Protein AF-A0AAE1LMR9-F1 (a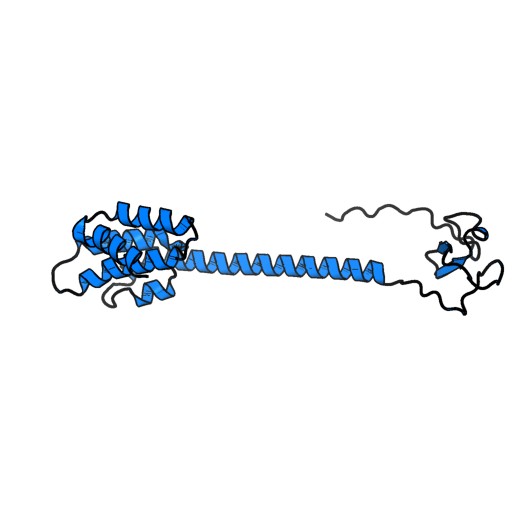fdb_monomer_lite)

pLDDT: mean 80.55, std 13.96, range [34.75, 98.44]

Organism: NCBI:txid407009

Foldseek 3Di:
DCPLLVVLLCCVPVVVPLVVLVVVLVVVCVVPPPDHSQVSLLSNLLSLLVVVVPDDDPPVSVVSSLVSLLVCLLRHDPVSNVVSDDPPDDVVSCVNSVVSNVVNVVVVVVVVVVVVVVVVVVVVVVVVVVCVVVVDDDDQDQPDAQPQPRHGDPDPAWQAAPVRHIHHPVSDPDNQADPVPRDGNPDPPDPDPDD

Radius of gyration: 35.27 Å; chains: 1; bounding box: 63×37×93 Å

Sequence (195 aa):
MGDHEKALNIFATQLKDFKGAEDYCVRNGKRKENYSYNNLLHSLLAIYLTSDLSGGKNDEFLVPALDLLNSHATEIDPVKAIEIIPAHWSVSVLETFLRGALRSSMHKFRSTKMEKSLTKADSIQKAETLYTLEKHPLKLVQSNYCCVCKKPFTDLKFAWYPNDVVTHVECGRLENVCPLTGHCFSLQKSLQPRS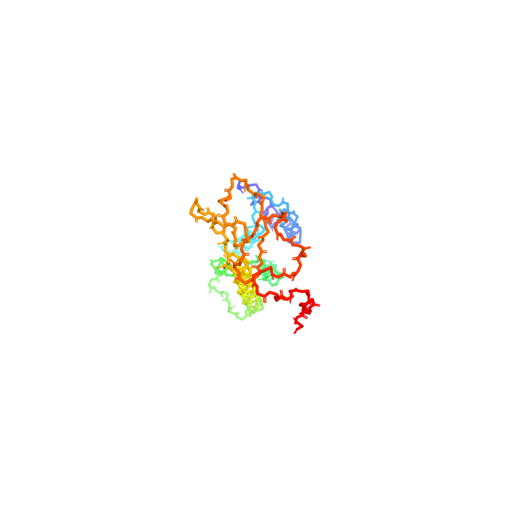

Secondary structure (DSSP, 8-state):
-HHHHHHHHIIIIIS--HHHHHHHHHHHHHT-SSS-HHHHHHHHHHHHHHGGGGSS--HHHHHHHHHHHHHTTTTS-HHHHHHHS-TTS-GGGGHHHHHHHHHHHHHHHHHHHHHHHHHHHHHHHHHHHHHHHHSS-----TT-B-TTT--B--SS-EEE-TTS-EEEGGG-SSTTB-TTT--B-----------

InterPro domains:
  IPR019453 Vacuolar sorting protein 39/Transforming growth factor beta receptor-associated zinc finger domain [PF10367] (143-171)
  IPR032914 Vam6/VPS39/TRAP1 family [PTHR12894] (1-173)

Structure (mmCIF, N/CA/C/O backbone):
data_AF-A0AAE1LMR9-F1
#
_entry.id   AF-A0AAE1LMR9-F1
#
loop_
_atom_site.group_PDB
_atom_site.id
_atom_site.type_symbol
_atom_site.label_atom_id
_atom_site.label_alt_id
_atom_site.label_comp_id
_atom_site.label_asym_id
_atom_site.label_entity_id
_atom_site.label_seq_id
_atom_site.pdbx_PDB_ins_code
_atom_site.Cartn_x
_atom_site.Cartn_y
_atom_site.Cartn_z
_atom_site.occupancy
_atom_site.B_iso_or_equiv
_atom_site.auth_seq_id
_atom_site.auth_comp_id
_atom_site.auth_asym_id
_atom_site.auth_atom_id
_atom_site.pdbx_PDB_model_num
ATOM 1 N N . MET A 1 1 ? -2.515 18.353 18.213 1.00 51.19 1 MET A N 1
ATOM 2 C CA . MET A 1 1 ? -2.606 16.930 18.611 1.00 51.19 1 MET A CA 1
ATOM 3 C C . MET A 1 1 ? -3.858 16.676 19.451 1.00 51.19 1 MET A C 1
ATOM 5 O O . MET A 1 1 ? -4.666 15.857 19.051 1.00 51.19 1 MET A O 1
ATOM 9 N N . GLY A 1 2 ? -4.085 17.410 20.549 1.00 63.66 2 GLY A N 1
ATOM 10 C CA . GLY A 1 2 ? -5.177 17.101 21.489 1.00 63.66 2 GLY A CA 1
ATOM 11 C C . GLY A 1 2 ? -6.617 17.417 21.052 1.00 63.66 2 GLY A C 1
ATOM 12 O O . GLY A 1 2 ? -7.539 16.934 21.696 1.00 63.66 2 GLY A O 1
ATOM 13 N N . ASP A 1 3 ? -6.857 18.203 19.998 1.00 76.44 3 ASP A N 1
ATOM 14 C CA . ASP A 1 3 ? -8.231 18.639 19.679 1.00 76.44 3 ASP A CA 1
ATOM 15 C C . ASP A 1 3 ? -9.082 17.532 19.036 1.00 76.44 3 ASP A C 1
ATOM 17 O O . ASP A 1 3 ? -10.270 17.425 19.336 1.00 76.44 3 ASP A O 1
ATOM 21 N N . HIS A 1 4 ? -8.474 16.654 18.227 1.00 82.56 4 HIS A N 1
ATOM 22 C CA . HIS A 1 4 ? -9.161 15.479 17.676 1.00 82.56 4 HIS A CA 1
ATOM 23 C C . HIS A 1 4 ? -9.433 14.423 18.750 1.00 82.56 4 HIS A C 1
ATOM 25 O O . HIS A 1 4 ? -10.531 13.883 18.792 1.00 82.56 4 HIS A O 1
ATOM 31 N N . GLU A 1 5 ? -8.483 14.167 19.654 1.00 80.06 5 GLU A N 1
ATOM 32 C CA . GLU A 1 5 ? -8.703 13.252 20.783 1.00 80.06 5 GLU A CA 1
ATOM 33 C C . GLU A 1 5 ? -9.804 13.749 21.715 1.00 80.06 5 GLU A C 1
ATOM 35 O O . GLU A 1 5 ? -10.668 12.968 22.097 1.00 80.06 5 GLU A O 1
ATOM 40 N N . LYS A 1 6 ? -9.830 15.048 22.042 1.00 82.19 6 LYS A N 1
ATOM 41 C CA . LYS A 1 6 ? -10.912 15.637 22.844 1.00 82.19 6 LYS A CA 1
ATOM 42 C C . LYS A 1 6 ? -12.264 15.489 22.153 1.00 82.19 6 LYS A C 1
ATOM 44 O O . LYS A 1 6 ? -13.226 15.104 22.807 1.00 82.19 6 LYS A O 1
ATOM 49 N N . ALA A 1 7 ? -12.334 15.763 20.849 1.00 84.56 7 ALA A N 1
ATOM 50 C CA . ALA A 1 7 ? -13.564 15.597 20.082 1.00 84.56 7 ALA A CA 1
ATOM 51 C C . ALA A 1 7 ? -14.041 14.136 20.097 1.00 84.56 7 ALA A C 1
ATOM 53 O O . ALA A 1 7 ? -15.192 13.878 20.438 1.00 84.56 7 ALA A O 1
ATOM 54 N N . LEU A 1 8 ? -13.151 13.181 19.803 1.00 85.44 8 LEU A N 1
ATOM 55 C CA . LEU A 1 8 ? -13.466 11.749 19.834 1.00 85.44 8 LEU A CA 1
ATOM 56 C C . LEU A 1 8 ? -13.873 11.282 21.236 1.00 85.44 8 LEU A C 1
ATOM 58 O O . LEU A 1 8 ? -14.806 10.497 21.368 1.00 85.44 8 LEU A O 1
ATOM 62 N N . ASN A 1 9 ? -13.230 11.801 22.283 1.00 83.25 9 ASN A N 1
ATOM 63 C CA . ASN A 1 9 ? -13.573 11.484 23.664 1.00 83.25 9 ASN A CA 1
ATOM 64 C C . ASN A 1 9 ? -14.974 12.004 24.023 1.00 83.25 9 ASN A C 1
ATOM 66 O O . ASN A 1 9 ? -15.758 11.267 24.609 1.00 83.25 9 ASN A O 1
ATOM 70 N N . ILE A 1 10 ? -15.344 13.219 23.601 1.00 82.62 10 ILE A N 1
ATOM 71 C CA . ILE A 1 10 ? -16.706 13.753 23.782 1.00 82.62 10 ILE A CA 1
ATOM 72 C C . ILE A 1 10 ? -17.736 12.872 23.058 1.00 82.62 10 ILE A C 1
ATOM 74 O O . ILE A 1 10 ? -18.741 12.497 23.664 1.00 82.62 10 ILE A O 1
ATOM 78 N N . PHE A 1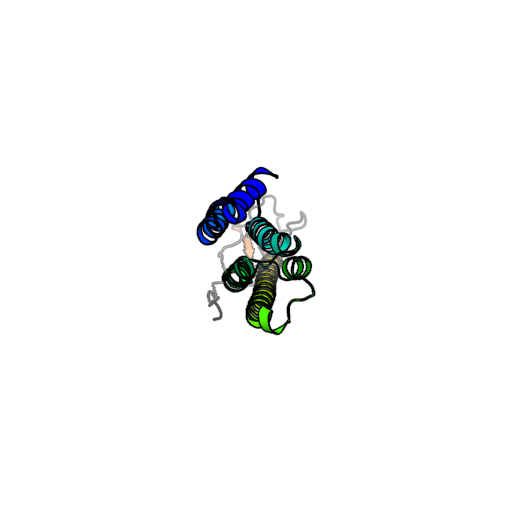 11 ? -17.482 12.495 21.800 1.00 81.25 11 PHE A N 1
ATOM 79 C CA . PHE A 1 11 ? -18.382 11.608 21.051 1.00 81.25 11 PHE A CA 1
ATOM 80 C C . PHE A 1 11 ? -18.558 10.247 21.735 1.00 81.25 11 PHE A C 1
ATOM 82 O O . PHE A 1 11 ? -19.686 9.787 21.909 1.00 81.25 11 PHE A O 1
ATOM 89 N N . ALA A 1 12 ? -17.455 9.634 22.167 1.00 78.94 12 ALA A N 1
ATOM 90 C CA . ALA A 1 12 ? -17.449 8.306 22.766 1.00 78.94 12 ALA A CA 1
ATOM 91 C C . ALA A 1 12 ? -18.042 8.275 24.183 1.00 78.94 12 ALA A C 1
ATOM 93 O O . ALA A 1 12 ? -18.850 7.404 24.489 1.00 78.94 12 ALA A O 1
ATOM 94 N N . THR A 1 13 ? -17.650 9.208 25.055 1.00 76.00 13 THR A N 1
ATOM 95 C CA . THR A 1 13 ? -17.966 9.134 26.492 1.00 76.00 13 THR A CA 1
ATOM 96 C C . THR A 1 13 ? -19.176 9.971 26.891 1.00 76.00 13 THR A C 1
ATOM 98 O O . THR A 1 13 ? -19.989 9.511 27.688 1.00 76.00 13 THR A O 1
ATOM 101 N N . GLN A 1 14 ? -19.320 11.185 26.347 1.00 73.88 14 GLN A N 1
ATOM 102 C CA . GLN A 1 14 ? -20.383 12.116 26.747 1.00 73.88 14 GLN A CA 1
ATOM 103 C C . GLN A 1 14 ? -21.646 11.952 25.903 1.00 73.88 14 GLN A C 1
ATOM 105 O O . GLN A 1 14 ? -22.749 12.008 26.439 1.00 73.88 14 GLN A O 1
ATOM 110 N N . LEU A 1 15 ? -21.489 11.758 24.590 1.00 75.06 15 LEU A N 1
ATOM 111 C CA . LEU A 1 15 ? -22.612 11.645 23.655 1.00 75.06 15 LEU A CA 1
ATOM 112 C C . LEU A 1 15 ? -23.042 10.195 23.404 1.00 75.06 15 LEU A C 1
ATOM 114 O O . LEU A 1 15 ? -24.155 9.985 22.927 1.00 75.06 15 LEU A O 1
ATOM 118 N N . LYS A 1 16 ? -22.181 9.213 23.717 1.00 78.31 16 LYS A N 1
ATOM 119 C CA . LYS A 1 16 ? -22.364 7.786 23.382 1.00 78.31 16 LYS A CA 1
ATOM 120 C C . LYS A 1 16 ? -22.758 7.569 21.911 1.00 78.31 16 LYS A C 1
ATOM 122 O O . LYS A 1 16 ? -23.473 6.629 21.571 1.00 78.31 16 LYS A O 1
ATOM 127 N N . ASP A 1 17 ? -22.294 8.456 21.032 1.00 83.94 17 ASP A N 1
ATOM 128 C CA . ASP A 1 17 ? -22.595 8.428 19.605 1.00 83.94 17 ASP A CA 1
ATOM 129 C C . ASP A 1 17 ? -21.430 7.784 18.852 1.00 83.94 17 ASP A C 1
ATOM 131 O O . ASP A 1 17 ? -20.497 8.445 18.387 1.00 83.94 17 ASP A O 1
ATOM 135 N N . PHE A 1 18 ? -21.475 6.454 18.774 1.00 83.19 18 PHE A N 1
ATOM 136 C CA . PHE A 1 18 ? -20.443 5.649 18.122 1.00 83.19 18 PHE A CA 1
ATOM 137 C C . PHE A 1 18 ? -20.386 5.902 16.610 1.00 83.19 18 PHE A C 1
ATOM 139 O O . PHE A 1 18 ? -19.303 6.058 16.048 1.00 83.19 18 PHE A O 1
ATOM 146 N N . LYS A 1 19 ? -21.548 6.053 15.959 1.00 85.00 19 LYS A N 1
ATOM 147 C CA . LYS A 1 19 ? -21.608 6.346 14.520 1.00 85.00 19 LYS A CA 1
ATOM 148 C C . LYS A 1 19 ? -21.123 7.752 14.194 1.00 85.00 19 LYS A C 1
ATOM 150 O O . LYS A 1 19 ? -20.381 7.928 13.232 1.00 85.00 19 LYS A O 1
ATOM 155 N N . GLY A 1 20 ? -21.469 8.741 15.016 1.00 85.38 20 GLY A N 1
ATOM 156 C CA . GLY A 1 20 ? -20.947 10.099 14.873 1.00 85.38 20 GLY A CA 1
ATOM 157 C C . GLY A 1 20 ? -19.420 10.160 14.990 1.00 85.38 20 GLY A C 1
ATOM 158 O O . GLY A 1 20 ? -18.774 10.911 14.253 1.00 85.38 20 GLY A O 1
ATOM 159 N N . ALA A 1 21 ? -18.827 9.333 15.859 1.00 87.00 21 ALA A N 1
ATOM 160 C CA . ALA A 1 21 ? -17.375 9.219 15.988 1.00 87.00 21 ALA A CA 1
ATOM 161 C C . ALA A 1 21 ? -16.715 8.616 14.731 1.00 87.00 21 ALA A C 1
ATOM 163 O O . ALA A 1 21 ? -15.699 9.134 14.258 1.00 87.00 21 ALA A O 1
ATOM 164 N N . GLU A 1 22 ? -17.306 7.570 14.149 1.00 86.75 22 GLU A N 1
ATOM 165 C CA . GLU A 1 22 ? -16.841 6.978 12.887 1.00 86.75 22 GLU A CA 1
ATOM 166 C C . GLU A 1 22 ? -16.927 7.970 11.724 1.00 86.75 22 GLU A C 1
ATOM 168 O O . GLU A 1 22 ? -15.947 8.181 11.000 1.00 86.75 22 GLU A O 1
ATOM 173 N N . ASP A 1 23 ? -18.065 8.651 11.583 1.00 87.75 23 ASP A N 1
ATOM 174 C CA . ASP A 1 23 ? -18.277 9.668 10.553 1.00 87.75 23 ASP A CA 1
ATOM 175 C C . ASP A 1 23 ? -17.280 10.823 10.686 1.00 87.75 23 ASP A C 1
ATOM 177 O O . ASP A 1 23 ? -16.785 11.352 9.682 1.00 87.75 23 ASP A O 1
ATOM 181 N N . TYR A 1 24 ? -16.928 11.203 11.917 1.00 87.44 24 TYR A N 1
ATOM 182 C CA . TYR A 1 24 ? -15.875 12.179 12.177 1.00 87.44 24 TYR A CA 1
ATOM 183 C C . TYR A 1 24 ? -14.516 11.691 11.658 1.00 87.44 24 TYR A C 1
ATOM 185 O O . TYR A 1 24 ? -13.831 12.434 10.941 1.00 87.44 24 TYR A O 1
ATOM 193 N N . CYS A 1 25 ? -14.143 10.439 11.949 1.00 86.69 25 CYS A N 1
ATOM 194 C CA . CYS A 1 25 ? -12.913 9.838 11.434 1.00 86.69 25 CYS A CA 1
ATOM 195 C C . CYS A 1 25 ? -12.904 9.806 9.901 1.00 86.69 25 CYS A C 1
ATOM 197 O O . CYS A 1 25 ? -11.908 10.195 9.288 1.00 86.69 25 CYS A O 1
ATOM 199 N N . VAL A 1 26 ? -14.009 9.412 9.259 1.00 85.56 26 VAL A N 1
ATOM 200 C CA . VAL A 1 26 ? -14.121 9.354 7.791 1.00 85.56 26 VAL A CA 1
ATOM 201 C C . VAL A 1 26 ? -14.003 10.745 7.166 1.00 85.56 26 VAL A C 1
ATOM 203 O O . VAL A 1 26 ? -13.278 10.933 6.182 1.00 85.56 26 VAL A O 1
ATOM 206 N N . ARG A 1 27 ? -14.695 11.743 7.723 1.00 84.81 27 ARG A N 1
ATOM 207 C CA . ARG A 1 27 ? -14.699 13.114 7.193 1.00 84.81 27 ARG A CA 1
ATOM 208 C C . ARG A 1 27 ? -13.339 13.786 7.314 1.00 84.81 27 ARG A C 1
ATOM 210 O O . ARG A 1 27 ? -12.900 14.424 6.357 1.00 84.81 27 ARG A O 1
ATOM 217 N N . ASN A 1 28 ? -12.667 13.630 8.451 1.00 82.12 28 ASN A N 1
ATOM 218 C CA . ASN A 1 28 ? -11.365 14.255 8.673 1.00 82.12 28 ASN A CA 1
ATOM 219 C C . ASN A 1 28 ? -10.220 13.464 8.031 1.00 82.12 28 ASN A C 1
ATOM 221 O O . ASN A 1 28 ? -9.293 14.070 7.500 1.00 82.12 28 ASN A O 1
ATOM 225 N N . GLY A 1 29 ? -10.319 12.134 7.959 1.00 75.38 29 GLY A N 1
ATOM 226 C CA . GLY A 1 29 ? -9.333 11.293 7.277 1.00 75.38 29 GLY A CA 1
ATOM 227 C C . GLY A 1 29 ? -9.231 11.561 5.772 1.00 75.38 29 GLY A C 1
ATOM 228 O O . GLY A 1 29 ? -8.138 11.530 5.208 1.00 75.38 29 GLY A O 1
ATOM 229 N N . LYS A 1 30 ? -10.351 11.893 5.113 1.00 68.81 30 LYS A N 1
ATOM 230 C CA . LYS A 1 30 ? -10.376 12.250 3.681 1.00 68.81 30 LYS A CA 1
ATOM 231 C C . LYS A 1 30 ? -9.760 13.616 3.377 1.00 68.81 30 LYS A C 1
ATOM 233 O O . LYS A 1 30 ? -9.310 13.832 2.254 1.00 68.81 30 LYS A O 1
ATOM 238 N N . ARG A 1 31 ? -9.723 14.533 4.350 1.00 64.75 31 ARG A N 1
ATOM 239 C CA . ARG A 1 31 ? -9.253 15.910 4.132 1.00 64.75 31 ARG A CA 1
ATOM 240 C C . ARG A 1 31 ? -7.731 16.045 4.038 1.00 64.75 31 ARG A C 1
ATOM 242 O O . ARG A 1 31 ? -7.273 17.113 3.666 1.00 64.75 31 ARG A O 1
ATOM 249 N N . LYS A 1 32 ? -6.943 14.987 4.293 1.00 58.75 32 LYS A N 1
ATOM 250 C CA . LYS A 1 32 ? -5.458 15.002 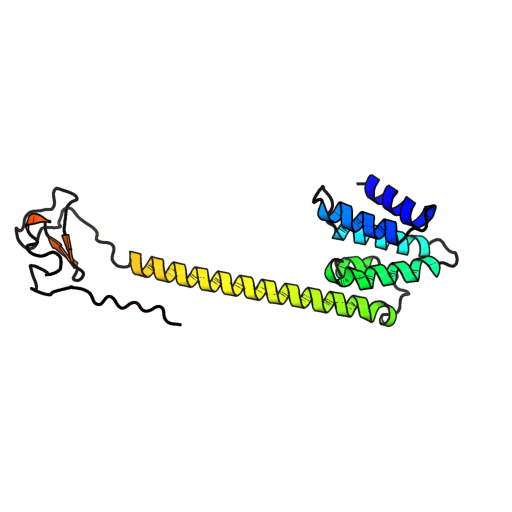4.253 1.00 58.75 32 LYS A CA 1
ATOM 251 C C . LYS A 1 32 ? -4.810 16.133 5.077 1.00 58.75 32 LYS A C 1
ATOM 253 O O . LYS A 1 32 ? -3.621 16.404 4.924 1.00 58.75 32 LYS A O 1
ATOM 258 N N . GLU A 1 33 ? -5.553 16.769 5.975 1.00 52.00 33 GLU A N 1
ATOM 259 C CA . GLU A 1 33 ? -5.040 17.811 6.854 1.00 52.00 33 GLU A CA 1
ATOM 260 C C . GLU A 1 33 ? -4.470 17.141 8.109 1.00 52.00 33 GLU A C 1
ATOM 262 O O . GLU A 1 33 ? -5.200 16.707 8.993 1.00 52.00 33 GLU A O 1
ATOM 267 N N . ASN A 1 34 ? -3.141 17.028 8.158 1.00 54.56 34 ASN A N 1
ATOM 268 C CA . ASN A 1 34 ? -2.310 16.770 9.344 1.00 54.56 34 ASN A CA 1
ATOM 269 C C . ASN A 1 34 ? -2.482 15.443 10.120 1.00 54.56 34 ASN A C 1
ATOM 271 O O . ASN A 1 34 ? -1.579 15.096 10.879 1.00 54.56 34 ASN A O 1
ATOM 275 N N . TYR A 1 35 ? -3.549 14.662 9.924 1.00 60.28 35 TYR A N 1
ATOM 276 C CA . TYR A 1 35 ? -3.733 13.342 10.543 1.00 60.28 35 TYR A CA 1
ATOM 277 C C . TYR A 1 35 ? -3.995 12.254 9.499 1.00 60.28 35 TYR A C 1
ATOM 279 O O . TYR A 1 35 ? -4.880 12.370 8.653 1.00 60.28 35 TYR A O 1
ATOM 287 N N . SER A 1 36 ? -3.241 11.154 9.584 1.00 72.62 36 SER A N 1
ATOM 288 C CA . SER A 1 36 ? -3.562 9.946 8.821 1.00 72.62 36 SER A CA 1
ATOM 289 C C . SER A 1 36 ? -4.872 9.364 9.350 1.00 72.62 36 SER A C 1
ATOM 291 O O . SER A 1 36 ? -5.012 9.192 10.560 1.00 72.62 36 SER A O 1
ATOM 293 N N . TYR A 1 37 ? -5.807 9.026 8.457 1.00 83.06 37 TYR A N 1
ATOM 294 C CA . TYR A 1 37 ? -7.070 8.349 8.791 1.00 83.06 37 TYR A CA 1
ATOM 295 C C . TYR A 1 37 ? -6.860 7.146 9.728 1.00 83.06 37 TYR A C 1
ATOM 297 O O . TYR A 1 37 ? -7.626 6.949 10.665 1.00 83.06 37 TYR A O 1
ATOM 305 N N . ASN A 1 38 ? -5.748 6.421 9.545 1.00 83.94 38 ASN A N 1
ATOM 306 C CA . ASN A 1 38 ? -5.324 5.330 10.427 1.00 83.94 38 ASN A CA 1
ATOM 307 C C . ASN A 1 38 ? -5.174 5.790 11.885 1.00 83.94 38 ASN A C 1
ATOM 309 O O . ASN A 1 38 ? -5.700 5.158 12.790 1.00 83.94 38 ASN A O 1
ATOM 313 N N . ASN A 1 39 ? -4.478 6.905 12.125 1.00 84.69 39 ASN A N 1
ATOM 314 C CA . ASN A 1 39 ? -4.211 7.394 13.478 1.00 84.69 39 ASN A CA 1
ATOM 315 C C . ASN A 1 39 ? -5.501 7.822 14.191 1.00 84.69 39 ASN A C 1
ATOM 317 O O . ASN A 1 39 ? -5.618 7.596 15.386 1.00 84.69 39 ASN A O 1
ATOM 321 N N . LEU A 1 40 ? -6.474 8.391 13.468 1.00 87.56 40 LEU A N 1
ATOM 322 C CA . LEU A 1 40 ? -7.780 8.744 14.039 1.00 87.56 40 LEU A CA 1
ATOM 323 C C . LEU A 1 40 ? -8.566 7.497 14.470 1.00 87.56 40 LEU A C 1
ATOM 325 O O . LEU A 1 40 ? -9.128 7.483 15.562 1.00 87.56 40 LEU A O 1
ATOM 329 N N . LEU A 1 41 ? -8.557 6.439 13.650 1.00 87.88 41 LEU A N 1
ATOM 330 C CA . LEU A 1 41 ? -9.170 5.153 13.999 1.00 87.88 41 LEU A CA 1
ATOM 331 C C . LEU A 1 41 ? -8.473 4.498 15.198 1.00 87.88 41 LEU A C 1
ATOM 333 O O . LEU A 1 41 ? -9.147 4.003 16.095 1.00 87.88 41 LEU A O 1
ATOM 337 N N . HIS A 1 42 ? -7.138 4.546 15.258 1.00 88.00 42 HIS A N 1
ATOM 338 C CA . HIS A 1 42 ? -6.387 4.043 16.411 1.00 88.00 42 HIS A CA 1
ATOM 339 C C . HIS A 1 42 ? -6.685 4.829 17.692 1.00 88.00 42 HIS A C 1
ATOM 341 O O . HIS A 1 42 ? -6.862 4.212 18.738 1.00 88.00 42 HIS A O 1
ATOM 347 N N . SER A 1 43 ? -6.786 6.161 17.625 1.00 87.62 43 SER A N 1
ATOM 348 C CA . SER A 1 43 ? -7.185 6.983 18.774 1.00 87.62 43 SER A CA 1
ATOM 349 C C . SER A 1 43 ? -8.605 6.656 19.239 1.00 87.62 43 SER A C 1
ATOM 351 O O . SER A 1 43 ? -8.831 6.526 20.437 1.00 87.62 43 SER A O 1
ATOM 353 N N . LEU A 1 44 ? -9.554 6.475 18.314 1.00 88.38 44 LEU A N 1
ATOM 354 C CA . LEU A 1 44 ? -10.926 6.090 18.656 1.00 88.38 44 LEU A CA 1
ATOM 355 C C . LEU A 1 44 ? -10.978 4.711 19.332 1.00 88.38 44 LEU A C 1
ATOM 357 O O . LEU A 1 44 ? -11.602 4.559 20.380 1.00 88.38 44 LEU A O 1
ATOM 361 N N . LEU A 1 45 ? -10.256 3.735 18.776 1.00 88.12 45 LEU A N 1
ATOM 362 C CA . LEU A 1 45 ? -10.130 2.396 19.347 1.00 88.12 45 LEU A CA 1
ATOM 363 C C . LEU A 1 45 ? -9.506 2.438 20.752 1.00 88.12 45 LEU A C 1
ATOM 365 O O . LEU A 1 45 ? -10.006 1.792 21.669 1.00 88.12 45 LEU A O 1
ATOM 369 N N . ALA A 1 46 ? -8.451 3.234 20.943 1.00 87.19 46 ALA A N 1
ATOM 370 C CA . ALA A 1 46 ? -7.823 3.413 22.246 1.00 87.19 46 ALA A CA 1
ATOM 371 C C . ALA A 1 46 ? -8.792 4.018 23.271 1.00 87.19 46 ALA A C 1
ATOM 373 O O . ALA A 1 46 ? -8.796 3.583 24.418 1.00 87.19 46 ALA A O 1
ATOM 374 N N . ILE A 1 47 ? -9.646 4.968 22.875 1.00 85.06 47 ILE A N 1
ATOM 375 C CA . ILE A 1 47 ? -10.670 5.544 23.760 1.00 85.06 47 ILE A CA 1
ATOM 376 C C . ILE A 1 47 ? -11.676 4.467 24.186 1.00 85.06 47 ILE A C 1
ATOM 378 O O . ILE A 1 47 ? -11.930 4.329 25.380 1.00 85.06 47 ILE A O 1
ATOM 382 N N . TYR A 1 48 ? -12.187 3.662 23.248 1.00 84.56 48 TYR A N 1
ATOM 383 C CA . TYR A 1 48 ? -13.130 2.581 23.567 1.00 84.56 48 TYR A CA 1
ATOM 384 C C . TYR A 1 48 ? -12.533 1.525 24.508 1.00 84.56 48 TYR A C 1
ATOM 386 O O . TYR A 1 48 ? -13.224 1.046 25.404 1.00 84.56 48 TYR A O 1
ATOM 394 N N . LEU A 1 49 ? -11.248 1.200 24.346 1.00 79.31 49 LEU A N 1
ATOM 395 C CA . LEU A 1 49 ? -10.567 0.170 25.138 1.00 79.31 49 LEU A CA 1
ATOM 396 C C . LEU A 1 49 ? -9.998 0.691 26.470 1.00 79.31 49 LEU A C 1
ATOM 398 O O . LEU A 1 49 ? -9.910 -0.061 27.435 1.00 79.31 49 LEU A O 1
ATOM 402 N N . THR A 1 50 ? -9.642 1.975 26.574 1.00 71.88 50 THR A N 1
ATOM 403 C CA . THR A 1 50 ? -9.133 2.565 27.831 1.00 71.88 50 THR A CA 1
ATOM 404 C C . THR A 1 50 ? -10.252 2.744 28.858 1.00 71.88 50 THR A C 1
ATOM 406 O O . THR A 1 50 ? -10.018 2.594 30.057 1.00 71.88 50 THR A O 1
ATOM 409 N N . SER A 1 51 ? -11.484 3.005 28.409 1.00 61.09 51 SER A N 1
ATOM 410 C CA . SER A 1 51 ? -12.663 3.064 29.283 1.00 61.09 51 SER A CA 1
ATOM 411 C C . SER A 1 51 ? -12.965 1.728 29.980 1.00 61.09 51 SER A C 1
ATOM 413 O O . SER A 1 51 ? -13.542 1.727 31.067 1.00 61.09 51 SER A O 1
ATOM 415 N N . ASP A 1 52 ? -12.514 0.604 29.417 1.00 53.47 52 ASP A N 1
ATOM 416 C CA . ASP A 1 52 ? -12.646 -0.739 29.997 1.00 53.47 52 ASP A CA 1
ATOM 417 C C . ASP A 1 52 ? -11.727 -0.954 31.222 1.00 53.47 52 ASP A C 1
ATOM 419 O O . ASP A 1 52 ? -12.044 -1.696 32.150 1.00 53.47 52 ASP A O 1
ATOM 423 N N . LEU A 1 53 ? -10.613 -0.218 31.303 1.00 51.03 53 LEU A N 1
ATOM 424 C CA . LEU A 1 53 ? -9.621 -0.354 32.377 1.00 51.03 53 LEU A CA 1
ATOM 425 C C . LEU A 1 53 ? -10.034 0.330 33.697 1.00 51.03 53 LEU A C 1
ATOM 427 O O . LEU A 1 53 ? -9.386 0.117 34.721 1.00 51.03 53 LEU A O 1
ATOM 431 N N . SER A 1 54 ? -11.111 1.130 33.712 1.00 48.75 54 SER A N 1
ATOM 432 C CA . SER A 1 54 ? -11.531 1.925 34.883 1.00 48.75 54 SER A CA 1
ATOM 433 C C . SER A 1 54 ? -12.530 1.226 35.827 1.00 48.75 54 SER A C 1
ATOM 435 O O . SER A 1 54 ? -13.191 1.887 36.630 1.00 48.75 54 SER A O 1
ATOM 437 N N . GLY A 1 55 ? -12.623 -0.107 35.790 1.00 43.97 55 GLY A N 1
ATOM 438 C CA . GLY A 1 55 ? -13.144 -0.878 36.926 1.00 43.97 55 GLY A CA 1
ATOM 439 C C . GLY A 1 55 ? -14.667 -0.926 37.110 1.00 43.97 55 GLY A C 1
ATOM 440 O O . GLY A 1 55 ? -15.132 -1.046 38.243 1.00 43.97 55 GLY A O 1
ATOM 441 N N . GLY A 1 56 ? -15.466 -0.900 36.041 1.00 41.62 56 GLY A N 1
ATOM 442 C CA . GLY A 1 56 ? -16.907 -1.131 36.177 1.00 41.62 56 GLY A CA 1
ATOM 443 C C . GLY A 1 56 ? -17.617 -1.465 34.870 1.00 41.62 56 GLY A C 1
ATOM 444 O O . GLY A 1 56 ? -17.858 -0.570 34.082 1.00 41.62 56 GLY A O 1
ATOM 445 N N . LYS A 1 57 ? -17.992 -2.742 34.690 1.00 51.91 57 LYS A N 1
ATOM 446 C CA . LYS A 1 57 ? -19.060 -3.254 33.797 1.00 51.91 57 LYS A CA 1
ATOM 447 C C . LYS A 1 57 ? -19.253 -2.491 32.463 1.00 51.91 57 LYS A C 1
ATOM 449 O O . LYS A 1 57 ? -20.195 -1.716 32.349 1.00 51.91 57 LYS A O 1
ATOM 454 N N . ASN A 1 58 ? -18.432 -2.766 31.444 1.00 53.50 58 ASN A N 1
ATOM 455 C CA . ASN A 1 58 ? -18.452 -2.042 30.161 1.00 53.50 58 ASN A CA 1
ATOM 456 C C . ASN A 1 58 ? -18.679 -2.933 28.918 1.00 53.50 58 ASN A C 1
ATOM 458 O O . ASN A 1 58 ? -18.017 -2.762 27.897 1.00 53.50 58 ASN A O 1
ATOM 462 N N . ASP A 1 59 ? -19.681 -3.821 28.946 1.00 61.91 59 ASP A N 1
ATOM 463 C CA . ASP A 1 59 ? -20.174 -4.504 27.724 1.00 61.91 59 ASP A CA 1
ATOM 464 C C . ASP A 1 59 ? -20.611 -3.502 26.626 1.00 61.91 59 ASP A C 1
ATOM 466 O O . ASP A 1 59 ? -20.641 -3.824 25.440 1.00 61.91 59 ASP A O 1
ATOM 470 N N . GLU A 1 60 ? -20.921 -2.259 27.013 1.00 72.75 60 GLU A N 1
ATOM 471 C CA . GLU A 1 60 ? -21.432 -1.207 26.128 1.00 72.75 60 GLU A CA 1
ATOM 472 C C . GLU A 1 60 ? -20.407 -0.725 25.084 1.00 72.75 60 GLU A C 1
ATOM 474 O O . GLU A 1 60 ? -20.799 -0.374 23.975 1.00 72.75 60 GLU A O 1
ATOM 479 N N . PHE A 1 61 ? -19.103 -0.743 25.396 1.00 77.31 61 PHE A N 1
ATOM 480 C CA . PHE A 1 61 ? -18.039 -0.314 24.471 1.00 77.31 61 PHE A CA 1
ATOM 481 C C . PHE A 1 61 ? -17.412 -1.472 23.689 1.00 77.31 61 PHE A C 1
ATOM 483 O O . PHE A 1 61 ? -16.762 -1.247 22.667 1.00 77.31 61 PHE A O 1
ATOM 490 N N . LEU A 1 62 ? -17.645 -2.713 24.126 1.00 81.19 62 LEU A N 1
ATOM 491 C CA . LEU A 1 62 ? -17.091 -3.905 23.493 1.00 81.19 62 LEU A CA 1
ATOM 492 C C . LEU A 1 62 ? -17.690 -4.133 22.100 1.00 81.19 62 LEU A C 1
ATOM 494 O O . LEU A 1 62 ? -16.952 -4.356 21.142 1.00 81.19 62 LEU A O 1
ATOM 498 N N . VAL A 1 63 ? -19.016 -4.019 21.962 1.00 84.81 63 VAL A N 1
ATOM 499 C CA . VAL A 1 63 ? -19.692 -4.199 20.666 1.00 84.81 63 VAL A CA 1
ATOM 500 C C . VAL A 1 63 ? -19.267 -3.128 19.646 1.00 84.81 63 VAL A C 1
ATOM 502 O O . VAL A 1 63 ? -18.836 -3.519 18.561 1.00 84.81 63 VAL A O 1
ATOM 505 N N . PRO A 1 64 ? -19.279 -1.816 19.964 1.00 85.56 64 PRO A N 1
ATOM 506 C CA . PRO A 1 64 ? -18.771 -0.783 19.057 1.00 85.56 64 PRO A CA 1
ATOM 507 C C . PRO A 1 64 ? -17.289 -0.941 18.706 1.00 85.56 64 PRO A C 1
ATOM 509 O O . PRO A 1 64 ? -16.910 -0.726 17.560 1.00 85.56 64 PRO A O 1
ATOM 512 N N . ALA A 1 65 ? -16.437 -1.349 19.654 1.00 87.44 65 ALA A N 1
ATOM 513 C CA . ALA A 1 65 ? -15.018 -1.568 19.373 1.00 87.44 65 ALA A CA 1
ATOM 514 C C . ALA A 1 65 ? -14.796 -2.719 18.378 1.00 87.44 65 ALA A C 1
ATOM 516 O O . ALA A 1 65 ? -13.963 -2.609 17.476 1.00 87.44 65 ALA A O 1
ATOM 517 N N . LEU A 1 66 ? -15.552 -3.811 18.515 1.00 88.38 66 LEU A N 1
ATOM 518 C CA . LEU A 1 66 ? -15.498 -4.932 17.577 1.00 88.38 66 LEU A CA 1
ATOM 519 C C . LEU A 1 66 ? -16.086 -4.575 16.215 1.00 88.38 66 LEU A C 1
ATOM 521 O O . LEU A 1 66 ? -15.523 -4.975 15.196 1.00 88.38 66 LEU A O 1
ATOM 525 N N . ASP A 1 67 ? -17.186 -3.825 16.183 1.00 89.62 67 ASP A N 1
ATOM 526 C CA . ASP A 1 67 ? -17.794 -3.370 14.932 1.00 89.62 67 ASP A CA 1
ATOM 527 C C . ASP A 1 67 ? -16.845 -2.438 14.166 1.00 89.62 67 ASP A C 1
ATOM 529 O O . ASP A 1 67 ? -16.608 -2.639 12.974 1.00 89.62 67 ASP A O 1
ATOM 533 N N . LEU A 1 68 ? -16.177 -1.518 14.874 1.00 90.00 68 LEU A N 1
ATOM 534 C CA . LEU A 1 68 ? -15.144 -0.642 14.321 1.00 90.00 68 LEU A CA 1
ATOM 535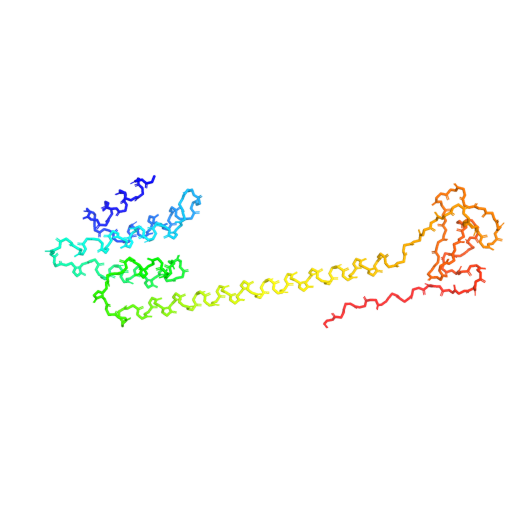 C C . LEU A 1 68 ? -13.971 -1.445 13.737 1.00 90.00 68 LEU A C 1
ATOM 537 O O . LEU A 1 68 ? -13.544 -1.194 12.608 1.00 90.00 68 LEU A O 1
ATOM 541 N N . LEU A 1 69 ? -13.452 -2.426 14.488 1.00 90.00 69 LEU A N 1
ATOM 542 C CA . LEU A 1 69 ? -12.365 -3.298 14.031 1.00 90.00 69 LEU A CA 1
ATOM 543 C C . LEU A 1 69 ? -12.767 -4.075 12.773 1.00 90.00 69 LEU A C 1
ATOM 545 O O . LEU A 1 69 ? -12.011 -4.115 11.804 1.00 90.00 69 LEU A O 1
ATOM 549 N N . ASN A 1 70 ? -13.957 -4.673 12.763 1.00 90.81 70 ASN A N 1
ATOM 550 C CA . ASN A 1 70 ? -14.423 -5.491 11.647 1.00 90.81 70 ASN A CA 1
ATOM 551 C C . ASN A 1 70 ? -14.735 -4.655 10.399 1.00 90.81 70 ASN A C 1
ATOM 553 O O . ASN A 1 70 ? -14.361 -5.053 9.294 1.00 90.81 70 ASN A O 1
ATOM 557 N N . SER A 1 71 ? -15.366 -3.493 10.570 1.00 89.81 71 SER A N 1
ATOM 558 C CA . SER A 1 71 ? -15.750 -2.596 9.476 1.00 89.81 71 SER A CA 1
ATOM 559 C C . SER A 1 71 ? -14.550 -1.908 8.825 1.00 89.81 71 SER A C 1
ATOM 561 O O . SER A 1 71 ? -14.554 -1.683 7.616 1.00 89.81 71 SER A O 1
ATOM 563 N N . HIS A 1 72 ? -13.495 -1.629 9.598 1.00 88.81 72 HIS A N 1
ATOM 564 C CA . HIS A 1 72 ? -12.293 -0.926 9.133 1.00 88.81 72 HIS A CA 1
ATOM 565 C C . HIS A 1 72 ? -11.028 -1.795 9.132 1.00 88.81 72 HIS A C 1
ATOM 567 O O . HIS A 1 72 ? -9.904 -1.292 9.222 1.00 88.81 72 HIS A O 1
ATOM 573 N N . ALA A 1 73 ? -11.180 -3.115 8.991 1.00 87.00 73 ALA A N 1
ATOM 574 C CA . ALA A 1 73 ? -10.061 -4.061 8.999 1.00 87.00 73 ALA A CA 1
ATOM 575 C C . ALA A 1 73 ? -9.026 -3.805 7.881 1.00 87.00 73 ALA A C 1
ATOM 577 O O . ALA A 1 73 ? -7.883 -4.256 7.960 1.00 87.00 73 ALA A O 1
ATOM 578 N N . THR A 1 74 ? -9.414 -3.111 6.808 1.00 85.94 74 THR A N 1
ATOM 579 C CA . THR A 1 74 ? -8.548 -2.770 5.672 1.00 85.94 74 THR A CA 1
ATOM 580 C C . THR A 1 74 ? -7.713 -1.512 5.897 1.00 85.94 74 THR A C 1
ATOM 582 O O . THR A 1 74 ? -6.630 -1.391 5.302 1.00 85.94 74 THR A O 1
ATOM 585 N N . GLU A 1 75 ? -8.199 -0.587 6.722 1.00 86.25 75 GLU A N 1
ATOM 586 C CA . GLU A 1 75 ? -7.604 0.724 6.974 1.00 86.25 75 GLU A CA 1
ATOM 587 C C . GLU A 1 75 ? -6.890 0.812 8.314 1.00 86.25 75 GLU A C 1
ATOM 589 O O . GLU A 1 75 ? -6.008 1.651 8.435 1.00 86.25 75 GLU A O 1
ATOM 594 N N . ILE A 1 76 ? -7.233 -0.030 9.286 1.00 86.50 76 ILE A N 1
ATOM 595 C CA . ILE A 1 76 ? -6.530 -0.128 10.566 1.00 86.50 76 ILE A CA 1
ATOM 596 C C . ILE A 1 76 ? -5.214 -0.896 10.375 1.00 86.50 76 ILE A C 1
ATOM 598 O O . ILE A 1 76 ? -5.178 -1.939 9.720 1.00 86.50 76 ILE A O 1
ATOM 602 N N . ASP A 1 77 ? -4.124 -0.401 10.971 1.00 87.00 77 ASP A N 1
ATOM 603 C CA . ASP A 1 77 ? -2.860 -1.139 11.025 1.00 87.00 77 ASP A CA 1
ATOM 604 C C . ASP A 1 77 ? -2.981 -2.294 12.036 1.00 87.00 77 ASP A C 1
ATOM 606 O O . ASP A 1 77 ? -3.130 -2.037 13.238 1.00 87.00 77 ASP A O 1
ATOM 610 N N . PRO A 1 78 ? -2.917 -3.566 11.595 1.00 87.81 78 PRO A N 1
ATOM 611 C CA . PRO A 1 78 ? -3.104 -4.701 12.489 1.00 87.81 78 PRO A CA 1
ATOM 612 C C . PRO A 1 78 ? -2.065 -4.758 13.608 1.00 87.81 78 PRO A C 1
ATOM 614 O O . PRO A 1 78 ? -2.397 -5.215 14.696 1.00 87.81 78 PRO A O 1
ATOM 617 N N . VAL A 1 79 ? -0.833 -4.287 13.379 1.00 88.62 79 VAL A N 1
ATOM 618 C CA . VAL A 1 79 ? 0.230 -4.348 14.396 1.00 88.62 79 VAL A CA 1
ATOM 619 C C . VAL A 1 79 ? -0.117 -3.432 15.566 1.00 88.62 79 VAL A C 1
ATOM 621 O O . VAL A 1 79 ? -0.203 -3.882 16.705 1.00 88.62 79 VAL A O 1
ATOM 624 N N . LYS A 1 80 ? -0.428 -2.168 15.266 1.00 87.00 80 LYS A N 1
ATOM 625 C CA . LYS A 1 80 ? -0.844 -1.184 16.272 1.00 87.00 80 LYS A CA 1
ATOM 626 C C . LYS A 1 80 ? -2.163 -1.550 16.940 1.00 87.00 80 LYS A C 1
ATOM 628 O O . LYS A 1 80 ? -2.336 -1.293 18.122 1.00 87.00 80 LYS A O 1
ATOM 633 N N . ALA A 1 81 ? -3.108 -2.130 16.201 1.00 87.75 81 ALA A N 1
ATOM 634 C CA . ALA A 1 81 ? -4.372 -2.568 16.787 1.00 87.75 81 ALA A CA 1
ATOM 635 C C . ALA A 1 81 ? -4.149 -3.650 17.852 1.00 87.75 81 ALA A C 1
ATOM 637 O O . ALA A 1 81 ? -4.704 -3.544 18.940 1.00 87.75 81 ALA A O 1
ATOM 638 N N . ILE A 1 82 ? -3.298 -4.643 17.573 1.00 88.12 82 ILE A N 1
ATOM 639 C CA . ILE A 1 82 ? -2.975 -5.719 18.522 1.00 88.12 82 ILE A CA 1
ATOM 640 C C . ILE A 1 82 ? -2.275 -5.178 19.777 1.00 88.12 82 ILE A C 1
ATOM 642 O O . ILE A 1 82 ? -2.537 -5.680 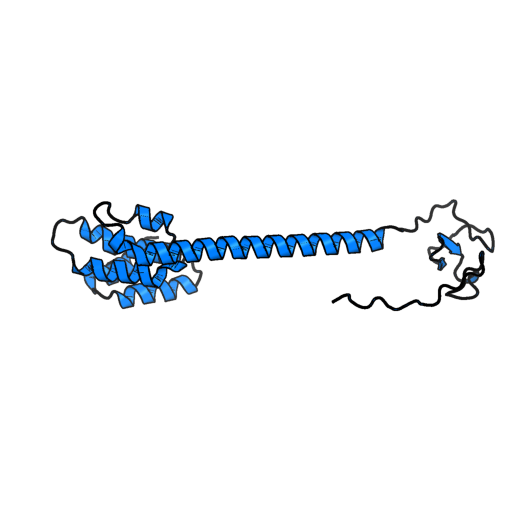20.863 1.00 88.12 82 ILE A O 1
ATOM 646 N N . GLU A 1 83 ? -1.437 -4.144 19.657 1.00 87.94 83 GLU A N 1
ATOM 647 C CA . GLU A 1 83 ? -0.788 -3.499 20.812 1.00 87.94 83 GLU A CA 1
ATOM 648 C C . GLU A 1 83 ? -1.778 -2.788 21.750 1.00 87.94 83 GLU A C 1
ATOM 650 O O . GLU A 1 83 ? -1.532 -2.708 22.952 1.00 87.94 83 GLU A O 1
ATOM 655 N N . ILE A 1 84 ? -2.885 -2.265 21.212 1.00 86.19 84 ILE A N 1
ATOM 656 C CA . ILE A 1 84 ? -3.910 -1.542 21.984 1.00 86.19 84 ILE A CA 1
ATOM 657 C C . ILE A 1 84 ? -4.940 -2.518 22.583 1.00 86.19 84 ILE A C 1
ATOM 659 O O . ILE A 1 84 ? -5.535 -2.231 23.623 1.00 86.19 84 ILE A O 1
ATOM 663 N N . ILE A 1 85 ? -5.167 -3.669 21.941 1.00 86.25 85 ILE A N 1
ATOM 664 C CA . ILE A 1 85 ? -6.164 -4.652 22.378 1.00 86.25 85 ILE A CA 1
ATOM 665 C C . ILE A 1 85 ? -5.773 -5.270 23.736 1.00 86.25 85 ILE A C 1
ATOM 667 O O . ILE A 1 85 ? -4.646 -5.743 23.904 1.00 86.25 85 ILE A O 1
ATOM 671 N N . PRO A 1 86 ? -6.704 -5.342 24.707 1.00 83.50 86 PRO A N 1
ATOM 672 C CA . PRO A 1 86 ? -6.448 -5.980 25.990 1.00 83.50 86 PRO A CA 1
ATOM 673 C C . PRO A 1 86 ? -6.104 -7.472 25.871 1.00 83.50 86 PRO A C 1
ATOM 675 O O . PRO A 1 86 ? -6.766 -8.230 25.164 1.00 83.50 86 PRO A O 1
ATOM 678 N N . ALA A 1 87 ? -5.140 -7.937 26.673 1.00 80.88 87 ALA A N 1
ATOM 679 C CA . ALA A 1 87 ? -4.686 -9.334 26.668 1.00 80.88 87 ALA A CA 1
ATOM 680 C C . ALA A 1 87 ? -5.749 -10.363 27.114 1.00 80.88 87 ALA A C 1
ATOM 682 O O . ALA A 1 87 ? -5.551 -11.563 26.940 1.00 80.88 87 ALA A O 1
ATOM 683 N N . HIS A 1 88 ? -6.861 -9.917 27.707 1.00 82.00 88 HIS A N 1
ATOM 684 C CA . HIS A 1 88 ? -7.939 -10.796 28.165 1.00 82.00 88 HIS A CA 1
ATOM 685 C C . HIS A 1 88 ? -8.924 -11.185 27.046 1.00 82.00 88 HIS A C 1
ATOM 687 O O . HIS A 1 88 ? -9.756 -12.070 27.246 1.00 82.00 88 HIS A O 1
ATOM 693 N N . TRP A 1 89 ? -8.852 -10.543 25.873 1.00 85.12 89 TRP A N 1
ATOM 694 C CA . TRP A 1 89 ? -9.704 -10.882 24.735 1.00 85.12 89 TRP A CA 1
ATOM 695 C C . TRP A 1 89 ? -9.293 -12.215 24.114 1.00 85.12 89 TRP A C 1
ATOM 697 O O . TRP A 1 89 ? -8.118 -12.479 23.860 1.00 85.12 89 TRP A O 1
ATOM 707 N N . SER A 1 90 ? -10.280 -13.064 23.823 1.00 86.75 90 SER A N 1
ATOM 708 C CA . SER A 1 90 ? -10.019 -14.313 23.109 1.00 86.75 90 SER A CA 1
ATOM 709 C C . SER A 1 90 ? -9.758 -14.050 21.625 1.00 86.75 90 SER A C 1
ATOM 711 O O . SER A 1 90 ? -10.399 -13.204 21.001 1.00 86.75 90 SER A O 1
ATOM 713 N N . VAL A 1 91 ? -8.858 -14.833 21.027 1.00 87.19 91 VAL A N 1
ATOM 714 C CA . VAL A 1 91 ? -8.551 -14.746 19.588 1.00 87.19 91 VAL A CA 1
ATOM 715 C C . VAL A 1 91 ? -9.798 -14.983 18.729 1.00 87.19 91 VAL A C 1
ATOM 717 O O . VAL A 1 91 ? -9.931 -14.377 17.670 1.00 87.19 91 VAL A O 1
ATOM 720 N N . SER A 1 92 ? -10.742 -15.803 19.200 1.00 88.31 92 SER A N 1
ATOM 721 C CA . SER A 1 92 ? -12.007 -16.080 18.509 1.00 88.31 92 SER A CA 1
ATOM 722 C C . SER A 1 92 ? -12.849 -14.821 18.284 1.00 88.31 92 SER A C 1
ATOM 724 O O . SER A 1 92 ? -13.474 -14.678 17.241 1.00 88.31 92 SER A O 1
ATOM 726 N N . VAL A 1 93 ? -12.828 -13.873 19.226 1.00 87.12 93 VAL A N 1
ATOM 727 C CA . VAL A 1 93 ? -13.554 -12.595 19.104 1.00 87.12 93 VAL A CA 1
ATOM 728 C C . VAL A 1 93 ? -12.933 -11.700 18.022 1.00 87.12 93 VAL A C 1
ATOM 730 O O . VAL A 1 93 ? -13.628 -10.936 17.357 1.00 87.12 93 VAL A O 1
ATOM 733 N N . LEU A 1 94 ? -11.627 -11.837 17.799 1.00 89.56 94 LEU A N 1
ATOM 734 C CA . LEU A 1 94 ? -10.861 -11.070 16.818 1.00 89.56 94 LEU A CA 1
ATOM 735 C C . LEU A 1 94 ? -10.758 -11.760 15.454 1.00 89.56 94 LEU A C 1
ATOM 737 O O . LEU A 1 94 ? -10.118 -11.222 14.551 1.00 89.56 94 LEU A O 1
ATOM 741 N N . GLU A 1 95 ? -11.349 -12.944 15.280 1.00 91.75 95 GLU A N 1
ATOM 742 C CA . GLU A 1 95 ? -11.149 -13.771 14.088 1.00 91.75 95 GLU A CA 1
ATOM 743 C C . GLU A 1 95 ? -11.500 -13.018 12.797 1.00 91.75 95 GLU A C 1
ATOM 745 O O . GLU A 1 95 ? -10.717 -13.017 11.842 1.00 91.75 95 GLU A O 1
ATOM 750 N N . THR A 1 96 ? -12.655 -12.350 12.775 1.00 91.88 96 THR A N 1
ATOM 751 C CA . THR A 1 96 ? -13.143 -11.591 11.616 1.00 91.88 96 THR A CA 1
ATOM 752 C C . THR A 1 96 ? -12.194 -10.447 11.262 1.00 91.88 96 THR A C 1
ATOM 754 O O . THR A 1 96 ? -11.774 -10.337 10.104 1.00 91.88 96 THR A O 1
ATOM 757 N N . PHE A 1 97 ? -11.772 -9.666 12.260 1.00 91.81 97 PHE A N 1
ATOM 758 C CA . PHE A 1 97 ? -10.800 -8.587 12.101 1.00 91.81 97 PHE A CA 1
ATOM 759 C C . PHE A 1 97 ? -9.457 -9.106 11.581 1.00 91.81 97 PHE A C 1
ATOM 761 O O . PHE A 1 97 ? -8.977 -8.649 10.543 1.00 91.81 97 PHE A O 1
ATOM 768 N N . LEU A 1 98 ? -8.863 -10.099 12.250 1.00 92.06 98 LEU A N 1
ATOM 769 C CA . LEU A 1 98 ? -7.551 -10.644 11.893 1.00 92.06 98 LEU A CA 1
ATOM 770 C C . LEU A 1 98 ? -7.561 -11.252 10.490 1.00 92.06 98 LEU A C 1
ATOM 772 O O . LEU A 1 98 ? -6.630 -11.045 9.710 1.00 92.06 98 LEU A O 1
ATOM 776 N N . ARG A 1 99 ? -8.634 -11.965 10.131 1.00 93.31 99 ARG A N 1
ATOM 777 C CA . ARG A 1 99 ? -8.824 -12.519 8.788 1.00 93.31 99 ARG A CA 1
ATOM 778 C C . ARG A 1 99 ? -8.911 -11.409 7.743 1.00 93.31 99 ARG A C 1
ATOM 780 O O . ARG A 1 99 ? -8.266 -11.523 6.698 1.00 93.31 99 ARG A O 1
ATOM 787 N N . GLY A 1 100 ? -9.681 -10.354 8.008 1.00 92.56 100 GLY A N 1
ATOM 788 C CA . GLY A 1 100 ? -9.804 -9.191 7.129 1.00 92.56 100 GLY A CA 1
ATOM 789 C C . GLY A 1 100 ? -8.470 -8.467 6.940 1.00 92.56 100 GLY A C 1
ATOM 790 O O . GLY A 1 100 ? -8.002 -8.303 5.808 1.00 92.56 100 GLY A O 1
ATOM 791 N N . ALA A 1 101 ? -7.807 -8.129 8.045 1.00 91.81 101 ALA A N 1
ATOM 792 C CA . ALA A 1 101 ? -6.540 -7.412 8.055 1.00 91.81 101 ALA A CA 1
ATOM 793 C C . ALA A 1 101 ? -5.418 -8.210 7.373 1.00 91.81 101 ALA A C 1
ATOM 795 O O . ALA A 1 101 ? -4.683 -7.668 6.542 1.00 91.81 101 ALA A O 1
ATOM 796 N N . LEU A 1 102 ? -5.324 -9.521 7.633 1.00 92.88 102 LEU A N 1
ATOM 797 C CA . LEU A 1 102 ? -4.347 -10.392 6.979 1.00 92.88 102 LEU A CA 1
ATOM 798 C C . LEU A 1 102 ? -4.583 -10.459 5.468 1.00 92.88 102 LEU A C 1
ATOM 800 O O . LEU A 1 102 ? -3.641 -10.300 4.689 1.00 92.88 102 LEU A O 1
ATOM 804 N N . ARG A 1 103 ? -5.833 -10.664 5.029 1.00 93.38 103 ARG A N 1
ATOM 805 C CA . ARG A 1 103 ? -6.166 -10.705 3.595 1.00 93.38 103 ARG A CA 1
ATOM 806 C C . ARG A 1 103 ? -5.835 -9.384 2.909 1.00 93.38 103 ARG A C 1
ATOM 808 O O . ARG A 1 103 ? -5.217 -9.411 1.846 1.00 93.38 103 ARG A O 1
ATOM 815 N N . SER A 1 104 ? -6.189 -8.259 3.528 1.00 92.06 104 SER A N 1
ATOM 816 C CA . SER A 1 104 ? -5.870 -6.916 3.035 1.00 92.06 104 SER A CA 1
ATOM 817 C C . SER A 1 104 ? -4.363 -6.699 2.918 1.00 92.06 104 SER A C 1
ATOM 819 O O . SER A 1 104 ? -3.870 -6.315 1.858 1.00 92.06 104 SER A O 1
ATOM 821 N N . SER A 1 105 ? -3.608 -7.024 3.969 1.00 91.69 105 SER A N 1
ATOM 822 C CA . SER A 1 105 ? -2.151 -6.889 3.988 1.00 91.69 105 SER A CA 1
ATOM 823 C C . SER A 1 105 ? -1.490 -7.744 2.903 1.00 91.69 105 SER A C 1
ATOM 825 O O . SER A 1 105 ? -0.650 -7.256 2.144 1.00 91.69 105 SER A O 1
ATOM 827 N N . MET A 1 106 ? -1.923 -9.001 2.739 1.00 94.56 106 MET A N 1
ATOM 828 C CA . MET A 1 106 ? -1.364 -9.881 1.707 1.00 94.56 106 MET A CA 1
ATOM 829 C C . MET A 1 106 ? -1.732 -9.420 0.304 1.00 94.56 106 MET A C 1
ATOM 831 O O . MET A 1 106 ? -0.918 -9.541 -0.613 1.00 94.56 106 MET A O 1
ATOM 835 N N . HIS A 1 107 ? -2.941 -8.889 0.126 1.00 95.12 107 HIS A N 1
ATOM 836 C CA . HIS A 1 107 ? -3.353 -8.295 -1.134 1.00 95.12 107 HIS A CA 1
ATOM 837 C C . HIS A 1 107 ? -2.483 -7.080 -1.473 1.00 95.12 107 HIS A C 1
ATOM 839 O O . HIS A 1 107 ? -1.855 -7.081 -2.527 1.00 95.12 107 HIS A O 1
ATOM 845 N N . LYS A 1 108 ? -2.341 -6.115 -0.554 1.00 92.81 108 LYS A N 1
ATOM 846 C CA . LYS A 1 108 ? -1.469 -4.938 -0.723 1.00 92.81 108 LYS A CA 1
ATOM 847 C C . LYS A 1 108 ? -0.034 -5.348 -1.064 1.00 92.81 108 LYS A C 1
ATOM 849 O O . LYS A 1 108 ? 0.519 -4.872 -2.050 1.00 92.81 108 LYS A O 1
ATOM 854 N N . PHE A 1 109 ? 0.544 -6.291 -0.315 1.00 94.69 109 PHE A N 1
ATOM 855 C CA . PHE A 1 109 ? 1.899 -6.789 -0.568 1.00 94.69 109 PHE A CA 1
ATOM 856 C C . PHE A 1 109 ? 2.056 -7.379 -1.976 1.00 94.69 109 PHE A C 1
ATOM 858 O O . PHE A 1 109 ? 3.012 -7.056 -2.686 1.00 94.69 109 PHE A O 1
ATOM 865 N N . ARG A 1 110 ? 1.119 -8.238 -2.397 1.00 96.94 110 ARG A N 1
ATOM 866 C CA . ARG A 1 110 ? 1.150 -8.868 -3.724 1.00 96.94 110 ARG A CA 1
ATOM 867 C C . ARG A 1 110 ? 0.962 -7.842 -4.836 1.00 96.94 110 ARG A C 1
ATOM 869 O O . ARG A 1 110 ? 1.762 -7.848 -5.767 1.00 96.94 110 ARG A O 1
ATOM 876 N N . SER A 1 111 ? -0.016 -6.948 -4.713 1.00 96.69 111 SER A N 1
ATOM 877 C CA . SER A 1 111 ? -0.286 -5.900 -5.701 1.00 96.69 111 SER A CA 1
ATOM 878 C C . SER A 1 111 ? 0.922 -4.981 -5.876 1.00 96.69 111 SER A C 1
ATOM 880 O O . SER A 1 111 ? 1.424 -4.841 -6.987 1.00 96.69 111 SER A O 1
ATOM 882 N N . THR A 1 112 ? 1.508 -4.478 -4.784 1.00 97.00 112 THR A N 1
ATOM 883 C CA . THR A 1 112 ? 2.725 -3.653 -4.852 1.00 97.00 112 THR A CA 1
ATOM 884 C C . THR A 1 112 ? 3.910 -4.415 -5.449 1.00 97.00 112 THR A C 1
ATOM 886 O O . THR A 1 112 ? 4.723 -3.840 -6.174 1.00 97.00 112 THR A O 1
ATOM 889 N N . LYS A 1 113 ? 4.047 -5.717 -5.167 1.00 97.94 113 LYS A N 1
ATOM 890 C CA . LYS A 1 113 ? 5.095 -6.541 -5.783 1.00 97.94 113 LYS A CA 1
ATOM 891 C C . LYS A 1 113 ? 4.883 -6.676 -7.294 1.00 97.94 113 LYS A C 1
ATOM 893 O O . LYS A 1 113 ? 5.850 -6.547 -8.039 1.00 97.94 113 LYS A O 1
ATOM 898 N N . MET A 1 114 ? 3.645 -6.894 -7.740 1.00 98.44 114 MET A N 1
ATOM 899 C CA . MET A 1 114 ? 3.293 -6.971 -9.161 1.00 98.44 114 MET A CA 1
ATOM 900 C C . MET A 1 114 ? 3.555 -5.646 -9.880 1.00 98.44 114 MET A C 1
ATOM 902 O O . MET A 1 114 ? 4.230 -5.645 -10.905 1.00 98.44 114 MET A O 1
ATOM 906 N N . GLU A 1 115 ? 3.116 -4.523 -9.312 1.00 98.19 115 GLU A N 1
ATOM 907 C CA . GLU A 1 115 ? 3.361 -3.178 -9.853 1.00 98.19 115 GLU A CA 1
ATOM 908 C C . GLU A 1 115 ? 4.859 -2.883 -9.998 1.00 98.19 115 GLU A C 1
ATOM 910 O O . GLU A 1 115 ? 5.310 -2.408 -11.043 1.00 98.19 115 GLU A O 1
ATOM 915 N N . LYS A 1 116 ? 5.661 -3.225 -8.979 1.00 98.12 116 LYS A N 1
ATOM 916 C CA . LYS A 1 116 ? 7.125 -3.086 -9.026 1.00 98.12 116 LYS A CA 1
ATOM 917 C C . LYS A 1 116 ? 7.744 -3.946 -10.123 1.00 98.12 116 LYS A C 1
ATOM 919 O O . LYS A 1 116 ? 8.624 -3.477 -10.841 1.00 98.12 116 LYS A O 1
ATOM 924 N N . SER A 1 117 ? 7.305 -5.197 -10.248 1.00 98.00 117 SER A N 1
ATOM 925 C CA . SER A 1 117 ? 7.785 -6.110 -11.287 1.00 98.00 117 SER A CA 1
ATOM 926 C C . SER A 1 117 ? 7.440 -5.614 -12.691 1.00 98.00 117 SER A C 1
ATOM 928 O O . SER A 1 117 ? 8.316 -5.634 -13.551 1.00 98.00 117 SER A O 1
ATOM 930 N N . LEU A 1 118 ? 6.219 -5.118 -12.904 1.00 98.44 118 LEU A N 1
ATOM 931 C CA . LEU A 1 118 ? 5.787 -4.551 -14.182 1.00 98.44 118 LEU A CA 1
ATOM 932 C C . LEU A 1 118 ? 6.597 -3.300 -14.538 1.00 98.44 118 LEU A C 1
ATOM 934 O O . LEU A 1 118 ? 7.203 -3.236 -15.600 1.00 98.44 118 LEU A O 1
ATOM 938 N N . THR A 1 119 ? 6.718 -2.362 -13.597 1.00 98.25 119 THR A N 1
ATOM 939 C CA . THR A 1 119 ? 7.520 -1.140 -13.782 1.00 98.25 119 THR A CA 1
ATOM 940 C C . THR A 1 119 ? 8.978 -1.467 -14.115 1.00 98.25 119 THR A C 1
ATOM 942 O O . THR A 1 119 ? 9.606 -0.811 -14.947 1.00 98.25 119 THR A O 1
ATOM 945 N N . LYS A 1 120 ? 9.539 -2.503 -13.477 1.00 98.19 120 LYS A N 1
ATOM 946 C CA . LYS A 1 120 ? 10.895 -2.974 -13.770 1.00 98.19 120 LYS A CA 1
ATOM 947 C C . LYS A 1 120 ? 10.999 -3.551 -15.184 1.00 98.19 120 LYS A C 1
ATOM 949 O O . LYS A 1 120 ? 11.976 -3.250 -15.863 1.00 98.19 120 LYS A O 1
ATOM 954 N N . ALA A 1 121 ? 10.029 -4.355 -15.618 1.00 98.25 121 ALA A N 1
ATOM 955 C CA . ALA A 1 121 ? 9.998 -4.905 -16.972 1.00 98.25 121 ALA A CA 1
ATOM 956 C C . ALA A 1 121 ? 9.928 -3.789 -18.028 1.00 98.25 121 ALA A C 1
ATOM 958 O O . ALA A 1 121 ? 10.759 -3.760 -18.934 1.00 98.25 121 ALA A O 1
ATOM 959 N N . ASP A 1 122 ? 9.041 -2.809 -17.838 1.00 98.12 122 ASP A N 1
ATOM 960 C CA . ASP A 1 122 ? 8.914 -1.647 -18.725 1.00 98.12 122 ASP A CA 1
ATOM 961 C C . ASP A 1 122 ? 10.210 -0.831 -18.796 1.00 98.12 122 ASP A C 1
ATOM 963 O O . ASP A 1 122 ? 10.614 -0.371 -19.865 1.00 98.12 122 ASP A O 1
ATOM 967 N N . SER A 1 123 ? 10.879 -0.638 -17.656 1.00 98.06 123 SER A N 1
ATOM 968 C CA . SER A 1 123 ? 12.165 0.060 -17.595 1.00 98.06 123 SER A CA 1
ATOM 969 C C . SER A 1 123 ? 13.243 -0.665 -18.407 1.00 98.06 123 SER A C 1
ATOM 971 O O . SER A 1 123 ? 13.964 -0.033 -19.179 1.00 98.06 123 SER A O 1
ATOM 973 N N . ILE A 1 124 ? 13.309 -1.998 -18.301 1.00 98.00 124 ILE A N 1
ATOM 974 C CA . ILE A 1 124 ? 14.248 -2.824 -19.072 1.00 98.00 124 ILE A CA 1
ATOM 975 C C . ILE A 1 124 ? 13.948 -2.730 -20.573 1.00 98.00 124 ILE A C 1
ATOM 977 O O . ILE A 1 124 ? 14.867 -2.496 -21.352 1.00 98.00 124 ILE A O 1
ATOM 981 N N . GLN A 1 125 ? 12.681 -2.835 -20.980 1.00 97.56 125 GLN A N 1
ATOM 982 C CA . GLN A 1 125 ? 12.290 -2.736 -22.390 1.00 97.56 125 GLN A CA 1
ATOM 983 C C . GLN A 1 125 ? 12.635 -1.364 -22.993 1.00 97.56 125 GLN A C 1
ATOM 985 O O . GLN A 1 125 ? 13.112 -1.264 -24.127 1.00 97.56 125 GLN A O 1
ATOM 990 N N . LYS A 1 126 ? 12.426 -0.285 -22.231 1.00 97.12 126 LYS A N 1
ATOM 991 C CA . LYS A 1 126 ? 12.817 1.069 -22.647 1.00 97.12 126 LYS A CA 1
ATOM 992 C C . LYS A 1 126 ? 14.331 1.199 -22.774 1.00 97.12 126 LYS A C 1
ATOM 994 O O . LYS A 1 126 ? 14.800 1.760 -23.760 1.00 97.12 126 LYS A O 1
ATOM 999 N N . ALA A 1 127 ? 15.087 0.664 -21.816 1.00 96.38 127 ALA A N 1
ATOM 1000 C CA . ALA A 1 127 ? 16.546 0.671 -21.859 1.00 96.38 127 ALA A CA 1
ATOM 1001 C C . ALA A 1 127 ? 17.090 -0.116 -23.062 1.00 96.38 127 ALA A C 1
ATOM 1003 O O . ALA A 1 127 ? 18.000 0.359 -23.733 1.00 96.38 127 ALA A O 1
ATOM 1004 N N . GLU A 1 128 ? 16.504 -1.272 -23.383 1.00 96.25 128 GLU A N 1
ATOM 1005 C CA . GLU A 1 128 ? 16.844 -2.043 -24.583 1.00 96.25 128 GLU A CA 1
ATOM 1006 C C . GLU A 1 128 ? 16.561 -1.241 -25.857 1.00 96.25 128 GLU A C 1
ATOM 1008 O O . GLU A 1 128 ? 17.423 -1.134 -26.726 1.00 96.25 128 GLU A O 1
ATOM 1013 N N . THR A 1 129 ? 15.387 -0.613 -25.943 1.00 93.19 129 THR A N 1
ATOM 1014 C CA . THR A 1 129 ? 15.021 0.227 -27.091 1.00 93.19 129 THR A CA 1
ATOM 1015 C C . THR A 1 129 ? 16.024 1.369 -27.276 1.00 93.19 129 THR A C 1
ATOM 1017 O O . THR A 1 129 ? 16.547 1.549 -28.374 1.00 93.19 129 THR A O 1
ATOM 1020 N N . LEU A 1 130 ? 16.360 2.096 -26.204 1.00 94.12 130 LEU A N 1
ATOM 1021 C CA . LEU A 1 130 ? 17.380 3.148 -26.243 1.00 94.12 130 LEU A CA 1
ATOM 1022 C C . LEU A 1 130 ? 18.735 2.600 -26.691 1.00 94.12 130 LEU A C 1
ATOM 1024 O O . LEU A 1 130 ? 19.330 3.141 -27.617 1.00 94.12 130 LEU A O 1
ATOM 1028 N N . TYR A 1 131 ? 19.175 1.479 -26.117 1.00 92.94 131 TYR A N 1
ATOM 1029 C CA . TYR A 1 131 ? 20.423 0.833 -26.506 1.00 92.94 131 TYR A CA 1
ATOM 1030 C C . TYR A 1 131 ? 20.443 0.465 -27.995 1.00 92.94 131 TYR A C 1
ATOM 1032 O O . TYR A 1 131 ? 21.443 0.701 -28.664 1.00 92.94 131 TYR A O 1
ATOM 1040 N N . THR A 1 132 ? 19.350 -0.074 -28.548 1.00 88.94 132 THR A N 1
ATOM 1041 C CA . THR A 1 132 ? 19.284 -0.412 -29.981 1.00 88.94 132 THR A CA 1
ATOM 1042 C C . THR A 1 132 ? 19.357 0.814 -30.890 1.00 88.94 132 THR A C 1
ATOM 1044 O O . THR A 1 132 ? 19.992 0.737 -31.940 1.00 88.94 132 THR A O 1
ATOM 1047 N N . LEU A 1 133 ? 18.766 1.941 -30.480 1.00 86.31 133 LEU A N 1
ATOM 1048 C CA . LEU A 1 133 ? 18.836 3.208 -31.213 1.00 86.31 133 LEU A CA 1
ATOM 1049 C C . LEU A 1 133 ? 20.235 3.836 -31.125 1.00 86.31 133 LEU A C 1
ATOM 1051 O O . LEU A 1 133 ? 20.731 4.385 -32.104 1.00 86.31 133 LEU A O 1
ATOM 1055 N N . GLU A 1 134 ? 20.889 3.720 -29.970 1.00 84.88 134 GLU A N 1
ATOM 1056 C CA . GLU A 1 134 ? 22.226 4.266 -29.720 1.00 84.88 134 GLU A CA 1
ATOM 1057 C C . GLU A 1 134 ? 23.366 3.348 -30.186 1.00 84.88 134 GLU A C 1
ATOM 1059 O O . GLU A 1 134 ? 24.518 3.774 -30.193 1.00 84.88 134 GLU A O 1
ATOM 1064 N N . LYS A 1 135 ? 23.081 2.100 -30.583 1.00 79.88 135 LYS A N 1
ATOM 1065 C CA . LYS A 1 135 ? 24.088 1.071 -30.901 1.00 79.88 135 LYS A CA 1
ATOM 1066 C C . LYS A 1 135 ? 25.043 1.463 -32.033 1.00 79.88 135 LYS A C 1
ATOM 1068 O O . LYS A 1 135 ? 26.194 1.027 -32.034 1.00 79.88 135 LYS A O 1
ATOM 1073 N N . HIS A 1 136 ? 24.585 2.276 -32.983 1.00 70.38 136 HIS A N 1
ATOM 1074 C CA . HIS A 1 136 ? 25.367 2.689 -34.151 1.00 70.38 136 HIS A CA 1
ATOM 1075 C C . HIS A 1 136 ? 25.484 4.218 -34.238 1.00 70.38 136 HIS A C 1
ATOM 1077 O O . HIS A 1 136 ? 24.938 4.826 -35.158 1.00 70.38 136 HIS A O 1
ATOM 1083 N N . PRO A 1 137 ? 26.181 4.876 -33.289 1.00 71.62 137 PRO A N 1
ATOM 1084 C CA . PRO A 1 137 ? 26.377 6.310 -33.354 1.00 71.62 137 PRO A CA 1
ATOM 1085 C C . PRO A 1 137 ? 27.485 6.602 -34.365 1.00 71.62 137 PRO A C 1
ATOM 1087 O O . PRO A 1 137 ? 28.637 6.192 -34.189 1.00 71.62 137 PRO A O 1
ATOM 1090 N N . LEU A 1 138 ? 27.154 7.335 -35.425 1.00 72.38 138 LEU A N 1
ATOM 1091 C CA . LEU A 1 138 ? 28.152 7.731 -36.403 1.00 72.38 138 LEU A CA 1
ATOM 1092 C C . LEU A 1 138 ? 29.066 8.816 -35.823 1.00 72.38 138 LEU A C 1
ATOM 1094 O O . LEU A 1 138 ? 28.646 9.948 -35.585 1.00 72.38 138 LEU A O 1
ATOM 1098 N N . LYS A 1 139 ? 30.338 8.478 -35.604 1.00 72.06 139 LYS A N 1
ATOM 1099 C CA . LYS A 1 139 ? 31.357 9.439 -35.167 1.00 72.06 139 LYS A CA 1
ATOM 1100 C C . LYS A 1 139 ? 32.057 10.034 -36.383 1.00 72.06 139 LYS A C 1
ATOM 1102 O O . LYS A 1 139 ? 32.858 9.366 -37.037 1.00 72.06 139 LYS A O 1
ATOM 1107 N N . LEU A 1 140 ? 31.783 11.305 -36.669 1.00 69.75 140 LEU A N 1
ATOM 1108 C CA . LEU A 1 140 ? 32.565 12.062 -37.641 1.00 69.75 140 LEU A CA 1
ATOM 1109 C C . LEU A 1 140 ? 33.886 12.520 -37.017 1.00 69.75 140 LEU A C 1
ATOM 1111 O O . LEU A 1 140 ? 33.902 13.374 -36.136 1.00 69.75 140 LEU A O 1
ATOM 1115 N N . VAL A 1 141 ? 34.995 11.942 -37.478 1.00 71.25 141 VAL A N 1
ATOM 1116 C CA . VAL A 1 141 ? 36.361 12.372 -37.144 1.00 71.25 141 VAL A CA 1
ATOM 1117 C C . VAL A 1 141 ? 36.913 13.165 -38.332 1.00 71.25 141 VAL A C 1
ATOM 1119 O O . VAL A 1 141 ? 36.539 12.899 -39.470 1.00 71.25 141 VAL A O 1
ATOM 1122 N N . GLN A 1 142 ? 37.834 14.108 -38.107 1.00 64.44 142 GLN A N 1
ATOM 1123 C CA . GLN A 1 142 ? 38.463 14.912 -39.175 1.00 64.44 142 GLN A CA 1
ATOM 1124 C C . GLN A 1 142 ? 39.195 14.082 -40.250 1.00 64.44 142 GLN A C 1
ATOM 1126 O O . GLN A 1 142 ? 39.487 14.587 -41.328 1.00 64.44 142 GLN A O 1
ATOM 1131 N N . SER A 1 143 ? 39.473 12.803 -39.977 1.00 68.56 143 SER A N 1
ATOM 1132 C CA . SER A 1 143 ? 40.031 11.846 -40.940 1.00 68.56 143 SER A CA 1
ATOM 1133 C C . SER A 1 143 ? 38.982 11.229 -41.881 1.00 68.56 143 SER A C 1
ATOM 1135 O O . SER A 1 143 ? 39.346 10.454 -42.768 1.00 68.56 143 SER A O 1
ATOM 1137 N N . ASN A 1 144 ? 37.692 11.511 -41.692 1.00 77.00 144 ASN A N 1
ATOM 1138 C CA . ASN A 1 144 ? 36.636 10.941 -42.520 1.00 77.00 144 ASN A CA 1
ATOM 1139 C C . ASN A 1 144 ? 36.554 11.690 -43.855 1.00 77.00 144 ASN A C 1
ATOM 1141 O O . ASN A 1 144 ? 36.515 12.920 -43.900 1.00 77.00 144 ASN A O 1
ATOM 1145 N N . TYR A 1 145 ? 36.486 10.938 -44.950 1.00 84.19 145 TYR A N 1
ATOM 1146 C CA . TYR A 1 145 ? 36.397 11.461 -46.311 1.00 84.19 145 TYR A CA 1
ATOM 1147 C C . TYR A 1 145 ? 35.226 10.825 -47.053 1.00 84.19 145 TYR A C 1
ATOM 1149 O O . TYR A 1 145 ? 34.869 9.668 -46.826 1.00 84.19 145 TYR A O 1
ATOM 1157 N N . CYS A 1 146 ? 34.635 11.572 -47.981 1.00 85.56 146 CYS A N 1
ATOM 1158 C CA . CYS A 1 146 ? 33.580 11.045 -48.835 1.00 85.56 146 CYS A CA 1
ATOM 1159 C C . CYS A 1 146 ? 34.139 9.939 -49.739 1.00 85.56 146 CYS A C 1
ATOM 1161 O O . CYS A 1 146 ? 35.131 10.136 -50.445 1.00 85.56 146 CYS A O 1
ATOM 1163 N N . CYS A 1 147 ? 33.480 8.781 -49.780 1.00 81.31 147 CYS A N 1
ATOM 1164 C CA . CYS A 1 147 ? 33.968 7.650 -50.566 1.00 81.31 147 CYS A CA 1
ATOM 1165 C C . CYS A 1 147 ? 33.933 7.897 -52.088 1.00 81.31 147 CYS A C 1
ATOM 1167 O O . CYS A 1 147 ? 34.714 7.265 -52.803 1.00 81.31 147 CYS A O 1
ATOM 1169 N N . VAL A 1 148 ? 33.089 8.833 -52.549 1.00 84.31 148 VAL A N 1
ATOM 1170 C CA . VAL A 1 148 ? 32.896 9.214 -53.961 1.00 84.31 148 VAL A CA 1
ATOM 1171 C C . VAL A 1 148 ? 33.907 10.274 -54.406 1.00 84.31 148 VAL A C 1
ATOM 1173 O O . VAL A 1 148 ? 34.664 10.038 -55.339 1.00 84.31 148 VAL A O 1
ATOM 1176 N N . CYS A 1 149 ? 33.955 11.433 -53.737 1.00 85.19 149 CYS A N 1
ATOM 1177 C CA . CYS A 1 149 ? 34.811 12.551 -54.160 1.00 85.19 149 CYS A CA 1
ATOM 1178 C C . CYS A 1 149 ? 36.163 12.631 -53.435 1.00 85.19 149 CYS A C 1
ATOM 1180 O O . CYS A 1 149 ? 36.965 13.501 -53.761 1.00 85.19 149 CYS A O 1
ATOM 1182 N N . LYS A 1 150 ? 36.407 11.761 -52.442 1.00 84.44 150 LYS A N 1
ATOM 1183 C CA . LYS A 1 150 ? 37.637 11.686 -51.627 1.00 84.44 150 LYS A CA 1
ATOM 1184 C C . LYS A 1 150 ? 38.012 12.975 -50.877 1.00 84.44 150 LYS A C 1
ATOM 1186 O O . LYS A 1 150 ? 39.115 13.070 -50.351 1.00 84.44 150 LYS A O 1
ATOM 1191 N N . LYS A 1 151 ? 37.103 13.951 -50.787 1.00 85.19 151 LYS A N 1
ATOM 1192 C CA . LYS A 1 151 ? 37.280 15.182 -49.998 1.00 85.19 151 LYS A CA 1
ATOM 1193 C C . LYS A 1 151 ? 36.858 14.960 -48.536 1.00 85.19 151 LYS A C 1
ATOM 1195 O O . LYS A 1 151 ? 35.928 14.174 -48.314 1.00 85.19 151 LYS A O 1
ATOM 1200 N N . PRO A 1 152 ? 37.504 15.630 -47.563 1.00 84.50 152 PRO A N 1
ATOM 1201 C CA . PRO A 1 152 ? 37.073 15.610 -46.166 1.00 84.50 152 PRO A CA 1
ATOM 1202 C C . PRO A 1 152 ? 35.714 16.301 -45.997 1.00 84.50 152 PRO A C 1
ATOM 1204 O O . PRO A 1 152 ? 35.337 17.146 -46.810 1.00 84.50 152 PRO A O 1
ATOM 1207 N N . PHE A 1 153 ? 34.993 15.950 -44.932 1.00 83.69 153 PHE A N 1
ATOM 1208 C CA . PHE A 1 153 ? 33.735 16.606 -44.569 1.00 83.69 153 PHE A CA 1
ATOM 1209 C C . PHE A 1 153 ? 34.019 17.920 -43.830 1.00 83.69 153 PHE A C 1
ATOM 1211 O O . PHE A 1 153 ? 34.414 17.902 -42.667 1.00 83.69 153 PHE A O 1
ATOM 1218 N N . THR A 1 154 ? 33.837 19.055 -44.505 1.00 77.56 154 THR A N 1
ATOM 1219 C CA . THR A 1 154 ? 34.002 20.391 -43.896 1.00 77.56 154 THR A CA 1
ATOM 1220 C C . THR A 1 154 ? 32.746 20.841 -43.143 1.00 77.56 154 THR A C 1
ATOM 1222 O O . THR A 1 154 ? 32.849 21.516 -42.123 1.00 77.56 154 THR A O 1
ATOM 1225 N N . ASP A 1 155 ? 31.569 20.419 -43.616 1.00 72.19 155 ASP A N 1
ATOM 1226 C CA . ASP A 1 155 ? 30.263 20.751 -43.041 1.00 72.19 155 ASP A CA 1
ATOM 1227 C C . ASP A 1 155 ? 29.615 19.534 -42.367 1.00 72.19 155 ASP A C 1
ATOM 1229 O O . ASP A 1 155 ? 29.832 18.388 -42.758 1.00 72.19 155 ASP A O 1
ATOM 1233 N N . LEU A 1 156 ? 28.706 19.781 -41.418 1.00 72.88 156 LEU A N 1
ATOM 1234 C CA . LEU A 1 156 ? 27.885 18.750 -40.761 1.00 72.88 156 LEU A CA 1
ATOM 1235 C C . LEU A 1 156 ? 26.768 18.177 -41.664 1.00 72.88 156 LEU A C 1
ATOM 1237 O O . LEU A 1 156 ? 25.870 17.492 -41.178 1.00 72.88 156 LEU A O 1
ATOM 1241 N N . LYS A 1 157 ? 26.794 18.455 -42.973 1.00 80.12 157 LYS A N 1
ATOM 1242 C CA . LYS A 1 157 ? 25.817 17.961 -43.954 1.00 80.12 157 LYS A CA 1
ATOM 1243 C C . LYS A 1 157 ? 26.387 16.759 -44.701 1.00 80.12 157 LYS A C 1
ATOM 1245 O O . LYS A 1 157 ? 27.258 16.896 -45.558 1.00 80.12 157 LYS A O 1
ATOM 1250 N N . PHE A 1 158 ? 25.859 15.579 -44.413 1.00 83.50 158 PHE A N 1
ATOM 1251 C CA . PHE A 1 158 ? 26.280 14.320 -45.020 1.00 83.50 158 PHE A CA 1
ATOM 1252 C C . PHE A 1 158 ? 25.089 13.366 -45.138 1.00 83.50 158 PHE A C 1
ATOM 1254 O O . PHE A 1 158 ? 24.090 13.511 -44.439 1.00 83.50 158 PHE A O 1
ATOM 1261 N N . ALA A 1 159 ? 25.203 12.393 -46.034 1.00 84.44 159 ALA A N 1
ATOM 1262 C CA . ALA A 1 159 ? 24.303 11.255 -46.128 1.00 84.44 159 ALA A CA 1
ATOM 1263 C C . ALA A 1 159 ? 24.984 10.039 -45.493 1.00 84.44 159 ALA A C 1
ATOM 1265 O O . ALA A 1 159 ? 26.159 9.771 -45.764 1.00 84.44 159 ALA A O 1
ATOM 1266 N N . TRP A 1 160 ? 24.248 9.319 -44.649 1.00 81.75 160 TRP A N 1
ATOM 1267 C CA . TRP A 1 160 ? 24.702 8.098 -43.990 1.00 81.75 160 TRP A CA 1
ATOM 1268 C C . TRP A 1 160 ? 23.785 6.941 -44.367 1.00 81.75 160 TRP A C 1
ATOM 1270 O O . TRP A 1 160 ? 22.566 7.039 -44.236 1.00 81.75 160 TRP A O 1
ATOM 1280 N N . TYR A 1 161 ? 24.388 5.856 -44.845 1.00 82.75 161 TYR A N 1
ATOM 1281 C CA . TYR A 1 161 ? 23.684 4.644 -45.243 1.00 82.75 161 TYR A CA 1
ATOM 1282 C C . TYR A 1 161 ? 23.848 3.541 -44.178 1.00 82.75 161 TYR A C 1
ATOM 1284 O O . TYR A 1 161 ? 24.884 3.496 -43.513 1.00 82.75 161 TYR A O 1
ATOM 1292 N N . PRO A 1 162 ? 22.897 2.590 -44.058 1.00 79.00 162 PRO A N 1
ATOM 1293 C CA . PRO A 1 162 ? 22.947 1.500 -43.070 1.00 79.00 162 PRO A CA 1
ATOM 1294 C C . PRO A 1 162 ? 24.166 0.561 -43.138 1.00 79.00 162 PRO A C 1
ATOM 1296 O O . PRO A 1 162 ? 24.341 -0.272 -42.258 1.00 79.00 162 PRO A O 1
ATOM 1299 N N . ASN A 1 163 ? 24.992 0.653 -44.183 1.00 80.06 163 ASN A N 1
ATOM 1300 C CA . ASN A 1 163 ? 26.247 -0.088 -44.342 1.00 80.06 163 ASN A CA 1
ATOM 1301 C C . ASN A 1 163 ? 27.490 0.713 -43.905 1.00 80.06 163 ASN A C 1
ATOM 1303 O O . ASN A 1 163 ? 28.585 0.443 -44.395 1.00 80.06 163 ASN A O 1
ATOM 1307 N N . ASP A 1 164 ? 27.312 1.730 -43.057 1.00 78.44 164 ASP A N 1
ATOM 1308 C CA . ASP A 1 164 ? 28.358 2.627 -42.540 1.00 78.44 164 ASP A CA 1
ATOM 1309 C C . ASP A 1 164 ? 29.094 3.462 -43.601 1.00 78.44 164 ASP A C 1
ATOM 1311 O O . ASP A 1 164 ? 30.109 4.106 -43.327 1.00 78.44 164 ASP A O 1
ATOM 1315 N N . VAL A 1 165 ? 28.557 3.523 -44.822 1.00 83.06 165 VAL A N 1
ATOM 1316 C CA . VAL A 1 165 ? 29.081 4.400 -45.869 1.00 83.06 165 VAL A CA 1
ATOM 1317 C C . VAL A 1 165 ? 28.551 5.815 -45.657 1.00 83.06 165 VAL A C 1
ATOM 1319 O O . VAL A 1 165 ? 27.347 6.029 -45.509 1.00 83.06 165 VAL A O 1
ATOM 1322 N N . VAL A 1 166 ? 29.462 6.790 -45.685 1.00 85.50 166 VAL A N 1
ATOM 1323 C CA . VAL A 1 166 ? 29.150 8.218 -45.556 1.00 85.50 166 VAL A CA 1
ATOM 1324 C C . VAL A 1 166 ? 29.549 8.950 -46.827 1.00 85.50 166 VAL A C 1
ATOM 1326 O O . VAL A 1 166 ? 30.666 8.797 -47.334 1.00 85.50 166 VAL A O 1
ATOM 1329 N N . THR A 1 167 ? 28.652 9.785 -47.339 1.00 86.75 167 THR A N 1
ATOM 1330 C CA . THR A 1 167 ? 28.910 10.622 -48.513 1.00 86.75 167 THR A CA 1
ATOM 1331 C C . THR A 1 167 ? 28.474 12.054 -48.276 1.00 86.75 167 THR A C 1
ATOM 1333 O O . THR A 1 167 ? 27.627 12.325 -47.432 1.00 86.75 167 THR A O 1
ATOM 1336 N N . HIS A 1 168 ? 29.012 13.001 -49.047 1.00 87.06 168 HIS A N 1
ATOM 1337 C CA . HIS A 1 168 ? 28.365 14.311 -49.142 1.00 87.06 168 HIS A CA 1
ATOM 1338 C C . HIS A 1 168 ? 26.945 14.128 -49.679 1.00 87.06 168 HIS A C 1
ATOM 1340 O O . HIS A 1 168 ? 26.707 13.222 -50.484 1.00 87.06 168 HIS A O 1
ATOM 1346 N N . VAL A 1 169 ? 26.027 15.000 -49.265 1.00 83.56 169 VAL A N 1
ATOM 1347 C CA . VAL A 1 169 ? 24.629 14.978 -49.730 1.00 83.56 169 VAL A CA 1
ATOM 1348 C C . VAL A 1 169 ? 24.576 15.022 -51.261 1.00 83.56 169 VAL A C 1
ATOM 1350 O O . VAL A 1 169 ? 23.894 14.221 -51.883 1.00 83.56 169 VAL A O 1
ATOM 1353 N N . GLU A 1 170 ? 25.408 15.863 -51.873 1.00 83.56 170 GLU A N 1
ATOM 1354 C CA . GLU A 1 170 ? 25.514 16.027 -53.330 1.00 83.56 170 GLU A CA 1
ATOM 1355 C C . GLU A 1 170 ? 26.145 14.821 -54.047 1.00 83.56 170 GLU A C 1
ATOM 1357 O O . GLU A 1 170 ? 25.918 14.598 -55.233 1.00 83.56 170 GLU A O 1
ATOM 1362 N N . CYS A 1 171 ? 26.961 14.033 -53.341 1.00 83.19 171 CYS A N 1
ATOM 1363 C CA . CYS A 1 171 ? 27.581 12.823 -53.888 1.00 83.19 171 CYS A CA 1
ATOM 1364 C C . CYS A 1 171 ? 26.629 11.614 -53.852 1.00 83.19 171 CYS A C 1
ATOM 1366 O O . CYS A 1 171 ? 26.894 10.610 -54.516 1.00 83.19 171 CYS A O 1
ATOM 1368 N N . GLY A 1 172 ? 25.540 11.692 -53.079 1.00 80.88 172 GLY A N 1
ATOM 1369 C CA . GLY A 1 172 ? 24.473 10.700 -53.057 1.00 80.88 172 GLY A CA 1
ATOM 1370 C C . GLY A 1 172 ? 23.486 10.956 -54.192 1.00 80.88 172 GLY A C 1
ATOM 1371 O O . GLY A 1 172 ? 22.647 11.841 -54.099 1.00 80.88 172 GLY A O 1
ATOM 1372 N N . ARG A 1 173 ? 23.574 10.179 -55.278 1.00 70.75 173 ARG A N 1
ATOM 1373 C CA . ARG A 1 173 ? 22.658 10.312 -56.429 1.00 70.75 173 ARG A CA 1
ATOM 1374 C C . ARG A 1 173 ? 21.218 9.886 -56.116 1.00 70.75 173 ARG A C 1
ATOM 1376 O O . ARG A 1 173 ? 20.300 10.385 -56.755 1.00 70.75 173 ARG A O 1
ATOM 1383 N N . LEU A 1 174 ? 21.034 8.938 -55.194 1.00 73.81 174 LEU A N 1
ATOM 1384 C CA . LEU A 1 174 ? 19.745 8.358 -54.805 1.00 73.81 174 LEU A CA 1
ATOM 1385 C C . LEU A 1 174 ? 19.726 8.137 -53.287 1.00 73.81 174 LEU A C 1
ATOM 1387 O O . LEU A 1 174 ? 20.648 7.530 -52.754 1.00 73.81 174 LEU A O 1
ATOM 1391 N N . GLU A 1 175 ? 18.662 8.573 -52.610 1.00 70.12 175 GLU A N 1
ATOM 1392 C CA . GLU A 1 175 ? 18.548 8.562 -51.138 1.00 70.12 175 GLU A CA 1
ATOM 1393 C C . GLU A 1 175 ? 18.669 7.159 -50.523 1.00 70.12 175 GLU A C 1
ATOM 1395 O O . GLU A 1 175 ? 19.276 6.980 -49.473 1.00 70.12 175 GLU A O 1
ATOM 1400 N N . ASN A 1 176 ? 18.147 6.141 -51.209 1.00 76.75 176 ASN A N 1
ATOM 1401 C CA . ASN A 1 176 ? 18.107 4.771 -50.700 1.00 76.75 176 ASN A CA 1
ATOM 1402 C C . ASN A 1 176 ? 19.157 3.849 -51.327 1.00 76.75 176 ASN A C 1
ATOM 1404 O O . ASN A 1 176 ? 19.150 2.667 -51.017 1.00 76.75 176 ASN A O 1
ATOM 1408 N N . VAL A 1 177 ? 20.038 4.322 -52.214 1.00 81.56 177 VAL A N 1
ATOM 1409 C CA . VAL A 1 177 ? 21.018 3.450 -52.886 1.00 81.56 177 VAL A CA 1
ATOM 1410 C C . VAL A 1 177 ? 22.426 3.874 -52.514 1.00 81.56 177 VAL A C 1
ATOM 1412 O O . VAL A 1 177 ? 22.837 4.993 -52.808 1.00 81.56 177 VAL A O 1
ATOM 1415 N N . CYS A 1 178 ? 23.196 2.962 -51.917 1.00 80.69 178 CYS A N 1
ATOM 1416 C CA . CYS A 1 178 ? 24.592 3.243 -51.609 1.00 80.69 178 CYS A CA 1
ATOM 1417 C C . CYS A 1 178 ? 25.387 3.481 -52.905 1.00 80.69 178 CYS A C 1
ATOM 1419 O O . CYS A 1 178 ? 25.449 2.582 -53.747 1.00 80.69 178 CYS A O 1
ATOM 1421 N N . PRO A 1 179 ? 26.079 4.622 -53.064 1.00 79.56 179 PRO A N 1
ATOM 1422 C CA . PRO A 1 179 ? 26.864 4.899 -54.267 1.00 79.56 179 PRO A CA 1
ATOM 1423 C C . PRO A 1 179 ? 28.160 4.076 -54.355 1.00 79.56 179 PRO A C 1
ATOM 1425 O O . PRO A 1 179 ? 28.774 4.039 -55.417 1.00 79.56 179 PRO A O 1
ATOM 1428 N N . LEU A 1 180 ? 28.590 3.428 -53.263 1.00 78.38 180 LEU A N 1
ATOM 1429 C CA . LEU A 1 180 ? 29.772 2.559 -53.242 1.00 78.38 180 LEU A CA 1
ATOM 1430 C C . LEU A 1 180 ? 29.431 1.106 -53.603 1.00 78.38 180 LEU A C 1
ATOM 1432 O O . LEU A 1 180 ? 30.166 0.472 -54.351 1.00 78.38 180 LEU A O 1
ATOM 1436 N N . THR A 1 181 ? 28.340 0.572 -53.049 1.00 77.00 181 THR A N 1
ATOM 1437 C CA . THR A 1 181 ? 27.981 -0.851 -53.184 1.00 77.00 181 THR A CA 1
ATOM 1438 C C . THR A 1 181 ? 26.812 -1.100 -54.136 1.00 77.00 181 THR A C 1
ATOM 1440 O O . THR A 1 181 ? 26.547 -2.248 -54.471 1.00 77.00 181 THR A O 1
ATOM 1443 N N . GLY A 1 182 ? 26.082 -0.060 -54.554 1.00 78.19 182 GLY A N 1
ATOM 1444 C CA . GLY A 1 182 ? 24.861 -0.186 -55.358 1.00 78.19 182 GLY A CA 1
ATOM 1445 C C . GLY A 1 182 ? 23.677 -0.805 -54.604 1.00 78.19 182 GLY A C 1
ATOM 1446 O O . GLY A 1 182 ? 22.636 -1.060 -55.204 1.00 78.19 182 GLY A O 1
ATOM 1447 N N . HIS A 1 183 ? 23.816 -1.055 -53.298 1.00 79.00 183 HIS A N 1
ATOM 1448 C CA . HIS A 1 183 ? 22.783 -1.702 -52.497 1.00 79.00 183 HIS A CA 1
ATOM 1449 C C . HIS A 1 183 ? 21.615 -0.743 -52.243 1.00 79.00 183 HIS A C 1
ATOM 1451 O O . HIS A 1 183 ? 21.828 0.371 -51.761 1.00 79.00 183 HIS A O 1
ATOM 1457 N N . CYS A 1 184 ? 20.393 -1.184 -52.547 1.00 80.44 184 CYS A N 1
ATOM 1458 C CA . CYS A 1 184 ? 19.174 -0.419 -52.308 1.00 80.44 184 CYS A CA 1
ATOM 1459 C C . CYS A 1 184 ? 18.586 -0.768 -50.930 1.00 80.44 184 CYS A C 1
ATOM 1461 O O . CYS A 1 184 ? 18.356 -1.935 -50.623 1.00 80.44 184 CYS A O 1
ATOM 1463 N N . PHE A 1 185 ? 18.338 0.241 -50.103 1.00 76.94 185 PHE A N 1
ATOM 1464 C CA . PHE A 1 185 ? 17.801 0.153 -48.744 1.00 76.94 185 PHE A CA 1
ATOM 1465 C C . PHE A 1 185 ? 16.322 0.559 -48.661 1.00 76.94 185 PHE A C 1
ATOM 1467 O O . PHE A 1 185 ? 15.815 0.849 -47.579 1.00 76.94 185 PHE A O 1
ATOM 1474 N N . SER A 1 186 ? 15.604 0.587 -49.788 1.00 67.50 186 SER A N 1
ATOM 1475 C CA . SER A 1 186 ? 14.182 0.932 -49.819 1.00 67.50 186 SER A CA 1
ATOM 1476 C C . SER A 1 186 ? 13.324 -0.100 -49.057 1.00 67.50 186 SER A C 1
ATOM 1478 O O . SER A 1 186 ? 12.961 -1.135 -49.604 1.00 67.50 186 SER A O 1
ATOM 1480 N N . LEU A 1 187 ? 13.017 0.225 -47.794 1.00 55.75 187 LEU A N 1
ATOM 1481 C CA . LEU A 1 187 ? 11.899 -0.200 -46.928 1.00 55.75 187 LEU A CA 1
ATOM 1482 C C . LEU A 1 187 ? 11.481 -1.690 -46.928 1.00 55.75 187 LEU A C 1
ATOM 1484 O O . LEU A 1 187 ? 10.563 -2.086 -47.641 1.00 55.75 187 LEU A O 1
ATOM 1488 N N . GLN A 1 188 ? 11.943 -2.451 -45.926 1.00 44.97 188 GLN A N 1
ATOM 1489 C CA . GLN A 1 188 ? 11.042 -3.355 -45.192 1.00 44.97 188 GLN A CA 1
ATOM 1490 C C . GLN A 1 188 ? 10.427 -2.587 -44.015 1.00 44.97 188 GLN A C 1
ATOM 1492 O O . GLN A 1 188 ? 10.921 -2.612 -42.889 1.00 44.97 188 GLN A O 1
ATOM 1497 N N . LYS A 1 189 ? 9.325 -1.875 -44.273 1.00 48.62 189 LYS A N 1
ATOM 1498 C CA . LYS A 1 189 ? 8.452 -1.360 -43.212 1.00 48.62 189 LYS A CA 1
ATOM 1499 C C . LYS A 1 189 ? 7.460 -2.454 -42.831 1.00 48.62 189 LYS A C 1
ATOM 1501 O O . LYS A 1 189 ? 6.332 -2.468 -43.304 1.00 48.62 189 LYS A O 1
ATOM 1506 N N . SER A 1 190 ? 7.882 -3.375 -41.974 1.00 37.19 190 SER A N 1
ATOM 1507 C CA . SER A 1 190 ? 6.956 -4.240 -41.236 1.00 37.19 190 SER A CA 1
ATOM 1508 C C . SER A 1 190 ? 7.502 -4.546 -39.845 1.00 37.19 190 SER A C 1
ATOM 1510 O O . SER A 1 190 ? 7.732 -5.695 -39.482 1.00 37.19 190 SER A O 1
ATOM 1512 N N . LEU A 1 191 ? 7.687 -3.500 -39.039 1.00 39.22 191 LEU A N 1
ATOM 1513 C CA . LEU A 1 191 ? 7.545 -3.647 -37.593 1.00 39.22 191 LEU A CA 1
ATOM 1514 C C . LEU A 1 191 ? 6.041 -3.748 -37.316 1.00 39.22 191 LEU A C 1
ATOM 1516 O O . LEU A 1 191 ? 5.373 -2.741 -37.094 1.00 39.22 191 LEU A O 1
ATOM 1520 N N . GLN A 1 192 ? 5.486 -4.958 -37.422 1.00 34.75 192 GLN A N 1
ATOM 1521 C CA . GLN A 1 192 ? 4.217 -5.237 -36.760 1.00 34.75 192 GLN A CA 1
ATOM 1522 C C . GLN A 1 192 ? 4.472 -5.262 -35.247 1.00 34.75 192 GLN A C 1
ATOM 1524 O O . GLN A 1 192 ? 5.459 -5.871 -34.822 1.00 34.75 192 GLN A O 1
ATOM 1529 N N . PRO A 1 193 ? 3.621 -4.632 -34.420 1.00 37.88 193 PRO A N 1
ATOM 1530 C CA . PRO A 1 193 ? 3.660 -4.876 -32.989 1.00 37.88 193 PRO A CA 1
ATOM 1531 C C . PRO A 1 193 ? 3.308 -6.350 -32.758 1.00 37.88 193 PRO A C 1
ATOM 1533 O O . PRO A 1 193 ? 2.231 -6.806 -33.140 1.00 37.88 193 PRO A O 1
ATOM 1536 N N . ARG A 1 194 ? 4.247 -7.110 -32.185 1.00 40.12 194 ARG A N 1
ATOM 1537 C CA . ARG A 1 194 ? 3.981 -8.465 -31.697 1.00 40.12 194 ARG A CA 1
ATOM 1538 C C . ARG A 1 194 ? 2.982 -8.346 -30.542 1.00 40.12 194 ARG A C 1
ATOM 1540 O O . ARG A 1 194 ? 3.302 -7.715 -29.537 1.00 40.12 194 ARG A O 1
ATOM 1547 N N . SER A 1 195 ? 1.787 -8.898 -30.752 1.00 45.69 195 SER A N 1
ATOM 1548 C CA . SER A 1 195 ? 0.783 -9.209 -29.727 1.00 45.69 195 SER A CA 1
ATOM 1549 C C . SER A 1 195 ? 1.324 -10.184 -28.693 1.00 45.69 195 SER A C 1
ATOM 1551 O O . SER A 1 195 ? 2.008 -11.137 -29.143 1.00 45.69 195 SER A O 1
#